Protein AF-K6XG70-F1 (afdb_monomer_lite)

Structure (mmCIF, N/CA/C/O backbone):
data_AF-K6XG70-F1
#
_entry.id   AF-K6XG70-F1
#
loop_
_atom_site.group_PDB
_atom_site.id
_atom_site.type_symbol
_atom_site.label_atom_id
_atom_site.label_alt_id
_atom_site.label_comp_id
_atom_site.label_asym_id
_atom_site.label_entity_id
_atom_site.label_seq_id
_atom_site.pdbx_PDB_ins_code
_atom_site.Cartn_x
_atom_site.Cartn_y
_atom_site.Cartn_z
_atom_site.occupancy
_atom_site.B_iso_or_equiv
_atom_site.auth_seq_id
_atom_site.auth_comp_id
_atom_site.auth_asym_id
_atom_site.auth_atom_id
_atom_site.pdbx_PDB_model_num
ATOM 1 N N . MET A 1 1 ? 24.898 -12.826 -50.443 1.00 45.16 1 MET A N 1
ATOM 2 C CA . MET A 1 1 ? 24.398 -11.564 -49.859 1.00 45.16 1 MET A CA 1
ATOM 3 C C . MET A 1 1 ? 25.586 -10.898 -49.206 1.00 45.16 1 MET A C 1
ATOM 5 O O . MET A 1 1 ? 26.094 -11.419 -48.226 1.00 45.16 1 MET A O 1
ATOM 9 N N . ASP A 1 2 ? 26.108 -9.866 -49.855 1.00 43.72 2 ASP A N 1
ATOM 10 C CA . ASP A 1 2 ? 27.386 -9.249 -49.514 1.00 43.72 2 ASP A CA 1
ATOM 11 C C . ASP A 1 2 ? 27.199 -8.279 -48.336 1.00 43.72 2 ASP A C 1
ATOM 13 O O . ASP A 1 2 ? 26.547 -7.242 -48.459 1.00 43.72 2 ASP A O 1
ATOM 17 N N . THR A 1 3 ? 27.694 -8.657 -47.159 1.00 51.88 3 THR A N 1
ATOM 18 C CA . THR A 1 3 ? 27.592 -7.890 -45.906 1.00 51.88 3 THR A CA 1
ATOM 19 C C . THR A 1 3 ? 28.678 -6.815 -45.768 1.00 51.88 3 THR A C 1
ATOM 21 O O . THR A 1 3 ? 28.848 -6.251 -44.690 1.00 51.88 3 THR A O 1
ATOM 24 N N . THR A 1 4 ? 29.409 -6.486 -46.837 1.00 60.38 4 THR A N 1
ATOM 25 C CA . THR A 1 4 ? 30.588 -5.597 -46.797 1.00 60.38 4 THR A CA 1
ATOM 26 C C . THR A 1 4 ? 30.321 -4.130 -47.162 1.00 60.38 4 THR A C 1
ATOM 28 O O . THR A 1 4 ? 31.257 -3.371 -47.401 1.00 60.38 4 THR A O 1
ATOM 31 N N . ALA A 1 5 ? 29.068 -3.665 -47.170 1.00 65.75 5 ALA A N 1
ATOM 32 C CA . ALA A 1 5 ? 28.779 -2.265 -47.482 1.00 65.75 5 ALA A CA 1
ATOM 33 C C . ALA A 1 5 ? 28.971 -1.361 -46.239 1.00 65.75 5 ALA A C 1
ATOM 35 O O . ALA A 1 5 ? 28.158 -1.447 -45.317 1.00 65.75 5 ALA A O 1
ATOM 36 N N . PRO A 1 6 ? 29.957 -0.441 -46.191 1.00 74.94 6 PRO A N 1
ATOM 37 C CA . PRO A 1 6 ? 30.157 0.485 -45.062 1.00 74.94 6 PRO A CA 1
ATOM 38 C C . PRO A 1 6 ? 28.898 1.294 -44.705 1.00 74.94 6 PRO A C 1
ATOM 40 O O . PRO A 1 6 ? 28.641 1.551 -43.534 1.00 74.94 6 PRO A O 1
ATOM 43 N N . LYS A 1 7 ? 28.037 1.567 -45.696 1.00 80.44 7 LYS A N 1
ATOM 44 C CA . LYS A 1 7 ? 26.711 2.184 -45.511 1.00 80.44 7 LYS A CA 1
ATOM 45 C C . LYS A 1 7 ? 25.752 1.347 -44.653 1.00 80.44 7 LYS A C 1
ATOM 47 O O . LYS A 1 7 ? 24.916 1.901 -43.947 1.00 80.44 7 LYS A O 1
ATOM 52 N N . LEU A 1 8 ? 25.830 0.014 -44.728 1.00 84.00 8 LEU A N 1
ATOM 53 C CA . LEU A 1 8 ? 25.019 -0.881 -43.896 1.00 84.00 8 LEU A CA 1
ATOM 54 C C . LEU A 1 8 ? 25.502 -0.845 -42.445 1.00 84.00 8 LEU A C 1
ATOM 56 O O . LEU A 1 8 ? 24.680 -0.781 -41.537 1.00 84.00 8 LEU A O 1
ATOM 60 N N . ARG A 1 9 ? 26.822 -0.842 -42.235 1.00 85.44 9 ARG A N 1
ATOM 61 C CA . ARG A 1 9 ? 27.424 -0.734 -40.903 1.00 85.44 9 ARG A CA 1
ATOM 62 C C . ARG A 1 9 ? 27.074 0.593 -40.230 1.00 85.44 9 ARG A C 1
ATOM 64 O O . ARG A 1 9 ? 26.558 0.571 -39.121 1.00 85.44 9 ARG A O 1
ATOM 71 N N . GLU A 1 10 ? 27.250 1.710 -40.930 1.00 89.12 10 GLU A N 1
ATOM 72 C CA . GLU A 1 10 ? 26.884 3.049 -40.444 1.00 89.12 10 GLU A CA 1
ATOM 73 C C . GLU A 1 10 ? 25.391 3.132 -40.074 1.00 89.12 10 GLU A C 1
ATOM 75 O O . GLU A 1 10 ? 25.013 3.660 -39.028 1.00 89.12 10 GLU A O 1
ATOM 80 N N . LYS A 1 11 ? 24.521 2.527 -40.894 1.00 90.88 11 LYS A N 1
ATOM 81 C CA . LYS A 1 11 ? 23.082 2.458 -40.614 1.00 90.88 11 LYS A CA 1
ATOM 82 C C . LYS A 1 11 ? 22.761 1.617 -39.375 1.00 90.88 11 LYS A C 1
ATOM 84 O O . LYS A 1 11 ? 21.891 2.004 -38.599 1.00 90.88 11 LYS A O 1
ATOM 89 N N . LEU A 1 12 ? 23.440 0.484 -39.186 1.00 91.25 12 LEU A N 1
ATOM 90 C CA . LEU A 1 12 ? 23.276 -0.363 -38.000 1.00 91.25 12 LEU A CA 1
ATOM 91 C C . LEU A 1 12 ? 23.778 0.332 -36.730 1.00 91.25 12 LEU A C 1
ATOM 93 O O . LEU A 1 12 ? 23.102 0.255 -35.707 1.00 91.25 12 LEU A O 1
ATOM 97 N N . GLU A 1 13 ? 24.904 1.041 -36.803 1.00 92.38 13 GLU A N 1
ATOM 98 C CA . GLU A 1 13 ? 25.457 1.825 -35.691 1.00 92.38 13 GLU A CA 1
ATOM 99 C C . GLU A 1 13 ? 24.495 2.957 -35.287 1.00 92.38 13 GLU A C 1
ATOM 101 O O . GLU A 1 13 ? 24.161 3.087 -34.109 1.00 92.38 13 GLU A O 1
ATOM 106 N N . ASN A 1 14 ? 23.935 3.687 -36.258 1.00 93.56 14 ASN A N 1
ATOM 107 C CA . ASN A 1 14 ? 22.912 4.707 -36.003 1.00 93.56 14 ASN A CA 1
ATOM 108 C C . ASN A 1 14 ? 21.639 4.109 -35.365 1.00 93.56 14 ASN A C 1
ATOM 110 O O . ASN A 1 14 ? 21.116 4.622 -34.374 1.00 93.56 14 ASN A O 1
ATOM 114 N N . TRP A 1 15 ? 21.153 2.973 -35.878 1.00 92.12 15 TRP A N 1
ATOM 115 C CA . TRP A 1 15 ? 19.996 2.284 -35.294 1.00 92.12 15 TRP A CA 1
ATOM 116 C C . TRP A 1 15 ? 20.256 1.798 -33.871 1.00 92.12 15 TRP A C 1
ATOM 118 O O . TRP A 1 15 ? 19.377 1.907 -33.015 1.00 92.12 15 TRP A O 1
ATOM 128 N N . GLN A 1 16 ? 21.448 1.264 -33.610 1.00 89.56 16 GLN A N 1
ATOM 129 C CA . GLN A 1 16 ? 21.847 0.837 -32.278 1.00 89.56 16 GLN A CA 1
ATOM 130 C C . GLN A 1 16 ? 21.894 2.025 -31.316 1.00 89.56 16 GLN A C 1
ATOM 132 O O . GLN A 1 16 ? 21.352 1.923 -30.213 1.00 89.56 16 GLN A O 1
ATOM 137 N N . GLN A 1 17 ? 22.484 3.147 -31.735 1.00 90.94 17 GLN A N 1
ATOM 138 C CA . GLN A 1 17 ? 22.530 4.370 -30.939 1.00 90.94 17 GLN A CA 1
ATOM 139 C C . GLN A 1 17 ? 21.115 4.868 -30.620 1.00 90.94 17 GLN A C 1
ATOM 141 O O . GLN A 1 17 ? 20.763 4.988 -29.448 1.00 90.94 17 GLN A O 1
ATOM 146 N N . THR A 1 18 ? 20.270 5.031 -31.643 1.00 90.69 18 THR A N 1
ATOM 147 C CA . THR A 1 18 ? 18.880 5.494 -31.480 1.00 90.69 18 THR A CA 1
ATOM 148 C C . THR A 1 18 ? 18.092 4.601 -30.515 1.00 90.69 18 THR A C 1
ATOM 150 O O . THR A 1 18 ? 17.408 5.092 -29.620 1.00 90.69 18 THR A O 1
ATOM 153 N N . LYS A 1 19 ? 18.196 3.271 -30.649 1.00 88.69 19 LYS A N 1
ATOM 154 C CA . LYS A 1 19 ? 17.502 2.336 -29.746 1.00 88.69 19 LYS A CA 1
ATOM 155 C C . LYS A 1 19 ? 18.035 2.391 -28.315 1.00 88.69 19 LYS A C 1
ATOM 157 O O . LYS A 1 19 ? 17.260 2.229 -27.377 1.00 88.69 19 LYS A O 1
ATOM 162 N N . THR A 1 20 ? 19.336 2.617 -28.148 1.00 87.75 20 THR A N 1
ATOM 163 C CA . THR A 1 20 ? 19.962 2.755 -26.825 1.00 87.75 20 THR A CA 1
ATOM 164 C C . THR A 1 20 ? 19.462 4.018 -26.124 1.00 87.75 20 THR A C 1
ATOM 166 O O . THR A 1 20 ? 19.089 3.957 -24.955 1.00 87.75 20 THR A O 1
ATOM 169 N N . GLU A 1 21 ? 19.365 5.134 -26.848 1.00 90.31 21 GLU A N 1
ATOM 170 C CA . GLU A 1 21 ? 18.835 6.406 -26.335 1.00 90.31 21 GLU A CA 1
ATOM 171 C C . GLU A 1 21 ? 17.341 6.322 -25.970 1.00 90.31 21 GLU A C 1
ATOM 173 O O . GLU A 1 21 ? 16.884 7.001 -25.052 1.00 90.31 21 GLU A O 1
ATOM 178 N N . GLN A 1 22 ? 16.575 5.457 -26.643 1.00 91.00 22 GLN A N 1
ATOM 179 C CA . GLN A 1 22 ? 15.147 5.253 -26.373 1.00 91.00 22 GLN A CA 1
ATOM 180 C C . GLN A 1 22 ? 14.852 4.302 -25.208 1.00 91.00 22 GLN A C 1
ATOM 182 O O . GLN A 1 22 ? 13.744 4.328 -24.668 1.00 91.00 22 GLN A O 1
ATOM 187 N N . LEU A 1 23 ? 15.812 3.467 -24.801 1.00 89.94 23 LEU A N 1
ATOM 188 C CA . LEU A 1 23 ? 15.597 2.418 -23.802 1.00 89.94 23 LEU A CA 1
ATOM 189 C C . LEU A 1 23 ? 14.995 2.927 -22.473 1.00 89.94 23 LEU A C 1
ATOM 191 O O . LEU A 1 23 ? 14.079 2.274 -21.967 1.00 89.94 23 LEU A O 1
ATOM 195 N N . PRO A 1 24 ? 15.400 4.091 -21.922 1.00 92.19 24 PRO A N 1
ATOM 196 C CA . PRO A 1 24 ? 14.785 4.622 -20.704 1.00 92.19 24 PRO A CA 1
ATOM 197 C C . PRO A 1 24 ? 13.299 4.979 -20.863 1.00 92.19 24 PRO A C 1
ATOM 199 O O . PRO A 1 24 ? 12.530 4.827 -19.914 1.00 92.19 24 PRO A O 1
ATOM 202 N N . MET A 1 25 ? 12.878 5.419 -22.055 1.00 93.62 25 MET A N 1
ATOM 203 C CA . MET A 1 25 ? 11.471 5.714 -22.356 1.00 93.62 25 MET A CA 1
ATOM 204 C C . MET A 1 25 ? 10.657 4.428 -22.515 1.00 93.62 25 MET A C 1
ATOM 206 O O . MET A 1 25 ? 9.576 4.321 -21.949 1.00 93.62 25 MET A O 1
ATOM 210 N N . VAL A 1 26 ? 11.210 3.413 -23.186 1.00 93.56 26 VAL A N 1
ATOM 211 C CA . VAL A 1 26 ? 10.571 2.088 -23.302 1.00 93.56 26 VAL A CA 1
ATOM 212 C C . VAL A 1 26 ? 10.386 1.442 -21.927 1.00 93.56 26 VAL A C 1
ATOM 214 O O . VAL A 1 26 ? 9.339 0.864 -21.643 1.00 93.56 26 VAL A O 1
ATOM 217 N N . TRP A 1 27 ? 11.382 1.566 -21.048 1.00 95.38 27 TRP A N 1
ATOM 218 C CA . TRP A 1 27 ? 11.261 1.135 -19.657 1.00 95.38 27 TRP A CA 1
ATOM 219 C C . TRP A 1 27 ? 10.155 1.903 -18.919 1.00 95.38 27 TRP A C 1
ATOM 221 O O . TRP A 1 27 ? 9.341 1.288 -18.234 1.00 95.38 27 TRP A O 1
ATOM 231 N N . ALA A 1 28 ? 10.078 3.226 -19.082 1.00 96.38 28 ALA A N 1
ATOM 232 C CA . ALA A 1 28 ? 9.024 4.019 -18.454 1.00 96.38 28 ALA A CA 1
ATOM 233 C C . ALA A 1 28 ? 7.626 3.589 -18.932 1.00 96.38 28 ALA A C 1
ATOM 235 O O . ALA A 1 28 ? 6.724 3.433 -18.107 1.00 96.38 28 ALA A O 1
ATOM 236 N N . ASP A 1 29 ? 7.465 3.318 -20.229 1.00 96.19 29 ASP A N 1
ATOM 237 C CA . ASP A 1 29 ? 6.219 2.805 -20.805 1.00 96.19 29 ASP A CA 1
ATOM 238 C C . ASP A 1 29 ? 5.865 1.414 -20.272 1.00 96.19 29 ASP A C 1
ATOM 240 O O . ASP A 1 29 ? 4.710 1.174 -19.917 1.00 96.19 29 ASP A O 1
ATOM 244 N N . LEU A 1 30 ? 6.841 0.515 -20.118 1.00 95.75 30 LEU A N 1
ATOM 245 C CA . LEU A 1 30 ? 6.628 -0.777 -19.459 1.00 95.75 30 LEU A CA 1
ATOM 246 C C . LEU A 1 30 ? 6.059 -0.594 -18.042 1.00 95.75 30 LEU A C 1
ATOM 248 O O . LEU A 1 30 ? 5.076 -1.245 -17.684 1.00 95.75 30 LEU A O 1
ATOM 252 N N . ILE A 1 31 ? 6.648 0.301 -17.245 1.00 96.81 31 ILE A N 1
ATOM 253 C CA . ILE A 1 31 ? 6.228 0.538 -15.857 1.00 96.81 31 ILE A CA 1
ATOM 254 C C . ILE A 1 31 ? 4.829 1.158 -15.773 1.00 96.81 31 ILE A C 1
ATOM 256 O O . ILE A 1 31 ? 4.027 0.729 -14.945 1.00 96.81 31 ILE A O 1
ATOM 260 N N . GLN A 1 32 ? 4.533 2.173 -16.589 1.00 95.44 32 GLN A N 1
ATOM 261 C CA . GLN A 1 32 ? 3.323 2.987 -16.417 1.00 95.44 32 GLN A CA 1
ATOM 262 C C . GLN A 1 32 ? 2.159 2.571 -17.338 1.00 95.44 32 GLN A C 1
ATOM 264 O O . GLN A 1 32 ? 1.002 2.883 -17.044 1.00 95.44 32 GLN A O 1
ATOM 269 N N . LEU A 1 33 ? 2.432 1.881 -18.455 1.00 95.38 33 LEU A N 1
ATOM 270 C CA . LEU A 1 33 ? 1.429 1.574 -19.484 1.00 95.38 33 LEU A CA 1
ATOM 271 C C . LEU A 1 33 ? 1.079 0.089 -19.622 1.00 95.38 33 LEU A C 1
ATOM 273 O O . LEU A 1 33 ? -0.008 -0.186 -20.147 1.00 95.38 33 LEU A O 1
ATOM 277 N N . SER A 1 34 ? 1.923 -0.840 -19.156 1.00 96.56 34 SER A N 1
ATOM 278 C CA . SER A 1 34 ? 1.640 -2.280 -19.271 1.00 96.56 34 SER A CA 1
ATOM 279 C C . SER A 1 34 ? 0.359 -2.677 -18.533 1.00 96.56 34 SER A C 1
ATOM 281 O O . SER A 1 34 ? 0.009 -2.119 -17.488 1.00 96.56 34 SER A O 1
ATOM 283 N N . SER A 1 35 ? -0.367 -3.644 -19.093 1.00 96.50 35 SER A N 1
ATOM 284 C CA . SER A 1 35 ? -1.594 -4.193 -18.502 1.00 96.50 35 SER A CA 1
ATOM 285 C C . SER A 1 35 ? -1.350 -4.763 -17.108 1.00 96.50 35 SER A C 1
ATOM 287 O O . SER A 1 35 ? -2.151 -4.561 -16.198 1.00 96.50 35 SER A O 1
ATOM 289 N N . GLU A 1 36 ? -0.215 -5.426 -16.935 1.00 97.56 36 GLU A N 1
ATOM 290 C CA . GLU A 1 36 ? 0.198 -6.133 -15.736 1.00 97.56 36 GLU A CA 1
ATOM 291 C C . GLU A 1 36 ? 0.467 -5.164 -14.591 1.00 97.56 36 GLU A C 1
ATOM 293 O O . GLU A 1 36 ? 0.001 -5.399 -13.478 1.00 97.56 36 GLU A O 1
ATOM 298 N N . LEU A 1 37 ? 1.156 -4.049 -14.859 1.00 97.06 37 LEU A N 1
ATOM 299 C CA . LEU A 1 37 ? 1.419 -3.022 -13.847 1.00 97.06 37 LEU A CA 1
ATOM 300 C C . LEU A 1 37 ? 0.171 -2.196 -13.570 1.00 97.06 37 LEU A C 1
ATOM 302 O O . LEU A 1 37 ? -0.106 -1.904 -12.409 1.00 97.06 37 LEU A O 1
ATOM 306 N N . LYS A 1 38 ? -0.634 -1.878 -14.592 1.00 95.50 38 LYS A N 1
ATOM 307 C CA . LYS A 1 38 ? -1.939 -1.241 -14.369 1.00 95.50 38 LYS A CA 1
ATOM 308 C C . LYS A 1 38 ? -2.789 -2.086 -13.430 1.00 95.50 38 LYS A C 1
ATOM 310 O O . LYS A 1 38 ? -3.274 -1.565 -12.431 1.00 95.50 38 LYS A O 1
ATOM 315 N N . GLN A 1 39 ? -2.914 -3.385 -13.681 1.00 94.94 39 GLN A N 1
ATOM 316 C CA . GLN A 1 39 ? -3.634 -4.284 -12.784 1.00 94.94 39 GLN A CA 1
ATOM 317 C C . GLN A 1 39 ? -2.947 -4.386 -11.413 1.00 94.94 39 GLN A C 1
ATOM 319 O O . GLN A 1 39 ? -3.603 -4.235 -10.387 1.00 94.94 39 GLN A O 1
ATOM 324 N N . GLY A 1 40 ? -1.629 -4.568 -11.388 1.00 96.12 40 GLY A N 1
ATOM 325 C CA . GLY A 1 40 ? -0.821 -4.691 -10.175 1.00 96.12 40 GLY A CA 1
ATOM 326 C C . GLY A 1 40 ? -0.938 -3.512 -9.207 1.00 96.12 40 GLY A C 1
ATOM 327 O O . GLY A 1 40 ? -0.886 -3.696 -7.989 1.00 96.12 40 GLY A O 1
ATOM 328 N N . LEU A 1 41 ? -1.103 -2.307 -9.754 1.00 96.56 41 LEU A N 1
ATOM 329 C CA . LEU A 1 41 ? -1.114 -1.050 -9.008 1.00 96.56 41 LEU A CA 1
ATOM 330 C C . LEU A 1 41 ? -2.525 -0.482 -8.802 1.00 96.56 41 LEU A C 1
ATOM 332 O O . LEU A 1 41 ? -2.736 0.227 -7.829 1.00 96.56 41 LEU A O 1
ATOM 336 N N . SER A 1 42 ? -3.500 -0.809 -9.657 1.00 94.12 42 SER A N 1
ATOM 337 C CA . SER A 1 42 ? -4.841 -0.194 -9.610 1.00 94.12 42 SER A CA 1
ATOM 338 C C . SER A 1 42 ? -6.017 -1.167 -9.472 1.00 94.12 42 SER A C 1
ATOM 340 O O . SER A 1 42 ? -7.168 -0.729 -9.461 1.00 94.12 42 SER A O 1
ATOM 342 N N . ALA A 1 43 ? -5.769 -2.475 -9.340 1.00 88.94 43 ALA A N 1
ATOM 343 C CA . ALA A 1 43 ? -6.826 -3.454 -9.091 1.00 88.94 43 ALA A CA 1
ATOM 344 C C . ALA A 1 43 ? -7.686 -3.109 -7.859 1.00 88.94 43 ALA A C 1
ATOM 346 O O . ALA A 1 43 ? -7.180 -2.776 -6.791 1.00 88.94 43 ALA A O 1
ATOM 347 N N . ASN A 1 44 ? -9.004 -3.274 -7.987 1.00 83.56 44 ASN A N 1
ATOM 348 C CA . ASN A 1 44 ? -9.979 -2.891 -6.962 1.00 83.56 44 ASN A CA 1
ATOM 349 C C . ASN A 1 44 ? -10.832 -4.064 -6.440 1.00 83.56 44 ASN A C 1
ATOM 351 O O . ASN A 1 44 ? -11.908 -3.845 -5.889 1.00 83.56 44 ASN A O 1
ATOM 355 N N . PHE A 1 45 ? -10.385 -5.308 -6.625 1.00 84.12 45 PHE A N 1
ATOM 356 C CA . PHE A 1 45 ? -11.214 -6.493 -6.374 1.00 84.12 45 PHE A CA 1
ATOM 357 C C . PHE A 1 45 ? -10.991 -7.172 -5.012 1.00 84.12 45 PHE A C 1
ATOM 359 O O . PHE A 1 45 ? -11.744 -8.080 -4.667 1.00 84.12 45 PHE A O 1
ATOM 366 N N . ALA A 1 46 ? -9.966 -6.788 -4.242 1.00 92.56 46 ALA A N 1
ATOM 367 C CA . ALA A 1 46 ? -9.658 -7.432 -2.964 1.00 92.56 46 ALA A CA 1
ATOM 368 C C . ALA A 1 46 ? -8.933 -6.504 -1.982 1.00 92.56 46 ALA A C 1
ATOM 370 O O . ALA A 1 46 ? -8.189 -5.610 -2.381 1.00 92.56 46 ALA A O 1
ATOM 371 N N . LEU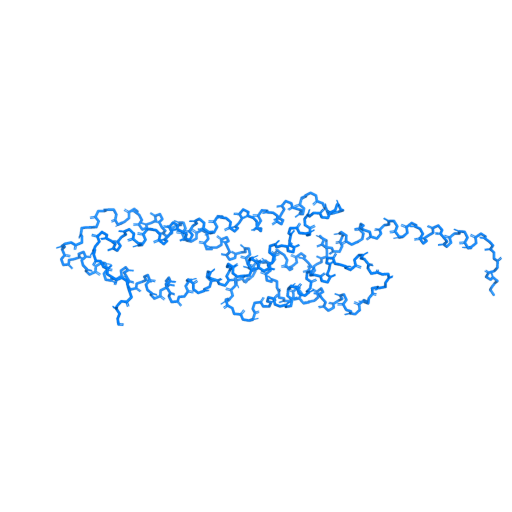 A 1 47 ? -9.126 -6.777 -0.691 1.00 96.00 47 LEU A N 1
ATOM 372 C CA . LEU A 1 47 ? -8.362 -6.189 0.408 1.00 96.00 47 LEU A CA 1
ATOM 373 C C . LEU A 1 47 ? -7.190 -7.101 0.795 1.00 96.00 47 LEU A C 1
ATOM 375 O O . LEU A 1 47 ? -7.094 -8.236 0.326 1.00 96.00 47 LEU A O 1
ATOM 379 N N . VAL A 1 48 ? -6.307 -6.595 1.651 1.00 96.69 48 VAL A N 1
ATOM 380 C CA . VAL A 1 48 ? -5.222 -7.378 2.248 1.00 96.69 48 VAL A CA 1
ATOM 381 C C . VAL A 1 48 ? -5.806 -8.429 3.197 1.00 96.69 48 VAL A C 1
ATOM 383 O O . VAL A 1 48 ? -6.650 -8.100 4.033 1.00 96.69 48 VAL A O 1
ATOM 386 N N . GLU A 1 49 ? -5.347 -9.676 3.102 1.00 94.56 49 GLU A N 1
ATOM 387 C CA . GLU A 1 49 ? -5.760 -10.748 4.022 1.00 94.56 49 GLU A CA 1
ATOM 388 C C . GLU A 1 49 ? -4.958 -10.744 5.336 1.00 94.56 49 GLU A C 1
ATOM 390 O O . GLU A 1 49 ? -5.389 -11.324 6.335 1.00 94.56 49 GLU A O 1
ATOM 395 N N . GLY A 1 50 ? -3.787 -10.107 5.343 1.00 94.56 50 GLY A N 1
ATOM 396 C CA . GLY A 1 50 ? -2.869 -10.052 6.477 1.00 94.56 50 GLY A CA 1
ATOM 397 C C . GLY A 1 50 ? -2.052 -11.334 6.645 1.00 94.56 50 GLY A C 1
ATOM 398 O O . GLY A 1 50 ? -1.732 -11.720 7.771 1.00 94.56 50 GLY A O 1
ATOM 399 N N . ASN A 1 51 ? -1.747 -12.037 5.553 1.00 94.19 51 ASN A N 1
ATOM 400 C CA . ASN A 1 51 ? -0.978 -13.280 5.605 1.00 94.19 51 ASN A CA 1
ATOM 401 C C . ASN A 1 51 ? -0.143 -13.504 4.330 1.00 94.19 51 ASN A C 1
ATOM 403 O O . ASN A 1 51 ? -0.116 -12.689 3.416 1.00 94.19 51 ASN A O 1
ATOM 407 N N . GLN A 1 52 ? 0.577 -14.625 4.256 1.00 91.62 52 GLN A N 1
ATOM 408 C CA . GLN A 1 52 ? 1.504 -14.907 3.151 1.00 91.62 52 GLN A CA 1
ATOM 409 C C . GLN A 1 52 ? 0.847 -14.933 1.759 1.00 91.62 52 GLN A C 1
ATOM 411 O O . GLN A 1 52 ? 1.537 -14.691 0.768 1.00 91.62 52 GLN A O 1
ATOM 416 N N . LYS A 1 53 ? -0.467 -15.178 1.668 1.00 93.19 53 LYS A N 1
ATOM 417 C CA . LYS A 1 53 ? -1.223 -15.160 0.402 1.00 93.19 53 LYS A CA 1
ATOM 418 C C . LYS A 1 53 ? -1.264 -13.784 -0.256 1.00 93.19 53 LYS A C 1
ATOM 420 O O . LYS A 1 53 ? -1.518 -13.693 -1.452 1.00 93.19 53 LYS A O 1
ATOM 425 N N . ASP A 1 54 ? -0.977 -12.726 0.497 1.00 94.81 54 ASP A N 1
ATOM 426 C CA . ASP A 1 54 ? -0.880 -11.374 -0.043 1.00 94.81 54 ASP A CA 1
ATOM 427 C C . ASP A 1 54 ? 0.341 -11.183 -0.960 1.00 94.81 54 ASP A C 1
ATOM 429 O O . ASP A 1 54 ? 0.352 -10.257 -1.764 1.00 94.81 54 ASP A O 1
ATOM 433 N N . GLY A 1 55 ? 1.346 -12.069 -0.908 1.00 95.31 55 GLY A N 1
ATOM 434 C CA . GLY A 1 55 ? 2.416 -12.115 -1.913 1.00 95.31 55 GLY A CA 1
ATOM 435 C C . GLY A 1 55 ? 3.497 -11.037 -1.765 1.00 95.31 55 GLY A C 1
ATOM 436 O O . GLY A 1 55 ? 4.028 -10.543 -2.764 1.00 95.31 55 GLY A O 1
ATOM 437 N N . LEU A 1 56 ? 3.837 -10.648 -0.529 1.00 97.44 56 LEU A N 1
ATOM 438 C CA . LEU A 1 56 ? 4.828 -9.596 -0.258 1.00 97.44 56 LEU A CA 1
ATOM 439 C C . LEU A 1 56 ? 6.200 -9.887 -0.874 1.00 97.44 56 LEU A C 1
ATOM 441 O O . LEU A 1 56 ? 6.795 -9.001 -1.483 1.00 97.44 56 LEU A O 1
ATOM 445 N N . ILE A 1 57 ? 6.706 -11.112 -0.717 1.00 96.25 57 ILE A N 1
ATOM 446 C CA . ILE A 1 57 ? 8.039 -11.495 -1.207 1.00 96.25 57 ILE A CA 1
ATOM 447 C C . ILE A 1 57 ? 8.088 -11.350 -2.730 1.00 96.25 57 ILE A C 1
ATOM 449 O O . ILE A 1 57 ? 8.934 -10.632 -3.256 1.00 96.25 57 ILE A O 1
ATOM 453 N N . GLN A 1 58 ? 7.110 -11.933 -3.420 1.00 95.88 58 GLN A N 1
ATOM 454 C CA . GLN A 1 58 ? 7.005 -11.920 -4.877 1.00 95.88 58 GLN A CA 1
ATOM 455 C C . GLN A 1 58 ? 6.831 -10.499 -5.422 1.00 95.88 58 GLN A C 1
ATOM 457 O O . GLN A 1 58 ? 7.401 -10.153 -6.460 1.00 95.88 58 GLN A O 1
ATOM 462 N N . THR A 1 59 ? 6.067 -9.664 -4.711 1.00 97.38 59 THR A N 1
ATOM 463 C CA . THR A 1 59 ? 5.889 -8.246 -5.047 1.00 97.38 59 THR A CA 1
ATOM 464 C C . THR A 1 59 ? 7.213 -7.499 -4.934 1.00 97.38 59 THR A C 1
ATOM 466 O O . THR A 1 59 ? 7.603 -6.805 -5.870 1.00 97.38 59 THR A O 1
ATOM 469 N N . LYS A 1 60 ? 7.947 -7.670 -3.828 1.00 97.75 60 LYS A N 1
ATOM 470 C CA . LYS A 1 60 ? 9.253 -7.026 -3.631 1.00 97.75 60 LYS A CA 1
ATOM 471 C C . LYS A 1 60 ? 10.266 -7.456 -4.682 1.00 97.75 60 LYS A C 1
ATOM 473 O O . LYS A 1 60 ? 10.952 -6.602 -5.235 1.00 97.75 60 LYS A O 1
ATOM 478 N N . GLU A 1 61 ? 10.377 -8.753 -4.947 1.00 97.19 61 GLU A N 1
ATOM 479 C CA . GLU A 1 61 ? 11.281 -9.283 -5.973 1.00 97.19 61 GLU A CA 1
ATOM 480 C C . GLU A 1 61 ? 10.952 -8.691 -7.344 1.00 97.19 61 GLU A C 1
ATOM 482 O O . GLU A 1 61 ? 11.839 -8.200 -8.035 1.00 97.19 61 GLU A O 1
ATOM 487 N N . THR A 1 62 ? 9.666 -8.650 -7.695 1.00 97.75 62 THR A N 1
ATOM 488 C CA . THR A 1 62 ? 9.194 -8.092 -8.966 1.00 97.75 62 THR A CA 1
ATOM 489 C C . THR A 1 62 ? 9.476 -6.605 -9.096 1.00 97.75 62 THR A C 1
ATOM 491 O O . THR A 1 62 ? 10.040 -6.184 -10.102 1.00 97.75 62 THR A O 1
ATOM 494 N N . LEU A 1 63 ? 9.133 -5.799 -8.091 1.00 97.44 63 LEU A N 1
ATOM 495 C CA . LEU A 1 63 ? 9.359 -4.357 -8.162 1.00 97.44 63 LEU A CA 1
ATOM 496 C C . LEU A 1 63 ? 10.856 -4.021 -8.202 1.00 97.44 63 LEU A C 1
ATOM 498 O O . LEU A 1 63 ? 11.256 -3.156 -8.977 1.00 97.44 63 LEU A O 1
ATOM 502 N N . ASN A 1 64 ? 11.695 -4.732 -7.440 1.00 97.19 64 ASN A N 1
ATOM 503 C CA . ASN A 1 64 ? 13.147 -4.543 -7.502 1.00 97.19 64 ASN A CA 1
ATOM 504 C C . ASN A 1 64 ? 13.730 -4.988 -8.848 1.00 97.19 64 ASN A C 1
ATOM 506 O O . ASN A 1 64 ? 14.595 -4.298 -9.387 1.00 97.19 64 ASN A O 1
ATOM 510 N N . TYR A 1 65 ? 13.261 -6.102 -9.415 1.00 97.00 65 TYR A N 1
ATOM 511 C CA . TYR A 1 65 ? 13.670 -6.528 -10.753 1.00 97.00 65 TYR A CA 1
ATOM 512 C C . TYR A 1 65 ? 13.333 -5.454 -11.793 1.00 97.00 65 TYR A C 1
ATOM 514 O O . TYR A 1 65 ? 14.211 -4.999 -12.526 1.00 97.00 65 TYR A O 1
ATOM 522 N N . LEU A 1 66 ? 12.081 -4.988 -11.806 1.00 96.06 66 LEU A N 1
ATOM 523 C CA . LEU A 1 66 ? 11.603 -3.976 -12.747 1.00 96.06 66 LEU A CA 1
ATOM 524 C C . LEU A 1 66 ? 12.328 -2.635 -12.588 1.00 96.06 66 LEU A C 1
ATOM 526 O O . LEU A 1 66 ? 12.581 -1.968 -13.588 1.00 96.06 66 LEU A O 1
ATOM 530 N N . LEU A 1 67 ? 12.702 -2.248 -11.367 1.00 94.81 67 LEU A N 1
ATOM 531 C CA . LEU A 1 67 ? 13.453 -1.017 -11.117 1.00 94.81 67 LEU A CA 1
ATOM 532 C C . LEU A 1 67 ? 14.876 -1.065 -11.698 1.00 94.81 67 LEU A C 1
ATOM 534 O O . LEU A 1 67 ? 15.374 -0.045 -12.164 1.00 94.81 67 LEU A O 1
ATOM 538 N N . ASN A 1 68 ? 15.516 -2.238 -11.693 1.00 92.50 68 ASN A N 1
ATOM 539 C CA . ASN A 1 68 ? 16.917 -2.399 -12.101 1.00 92.50 68 ASN A CA 1
ATOM 540 C C . ASN A 1 68 ? 17.091 -2.936 -13.532 1.00 92.50 68 ASN A C 1
ATOM 542 O O . ASN A 1 68 ? 18.204 -2.944 -14.056 1.00 92.50 68 ASN A O 1
ATOM 546 N N . ILE A 1 69 ? 16.015 -3.372 -14.198 1.00 92.25 69 ILE A N 1
ATOM 547 C CA . ILE A 1 69 ? 16.097 -4.001 -15.526 1.00 92.25 69 ILE A CA 1
ATOM 548 C C . ILE A 1 69 ? 16.676 -3.071 -16.604 1.00 92.25 69 ILE A C 1
ATOM 550 O O . ILE A 1 69 ? 17.289 -3.544 -17.557 1.00 92.25 69 ILE A O 1
ATOM 554 N N . ASN A 1 70 ? 16.530 -1.753 -16.442 1.00 83.44 70 ASN A N 1
ATOM 555 C CA . ASN A 1 70 ? 17.085 -0.752 -17.356 1.00 83.44 70 ASN A CA 1
ATOM 556 C C . ASN A 1 70 ? 18.624 -0.654 -17.297 1.00 83.44 70 ASN A C 1
ATOM 558 O O . ASN A 1 70 ? 19.225 -0.096 -18.211 1.00 83.44 70 ASN A O 1
ATOM 562 N N . GLN A 1 71 ? 19.263 -1.213 -16.263 1.00 82.94 71 GLN A N 1
ATOM 563 C CA . GLN A 1 71 ? 20.723 -1.280 -16.124 1.00 82.94 71 GLN A CA 1
ATOM 564 C C . GLN A 1 71 ? 21.314 -2.511 -16.832 1.00 82.94 71 GLN A C 1
ATOM 566 O O . GLN A 1 71 ? 22.526 -2.591 -17.052 1.00 82.94 71 GLN A O 1
ATOM 571 N N . ASN A 1 72 ? 20.472 -3.479 -17.208 1.00 81.62 72 ASN A N 1
ATOM 572 C CA . ASN A 1 72 ? 20.912 -4.737 -17.793 1.00 81.62 72 ASN A CA 1
ATOM 573 C C . ASN A 1 72 ? 21.156 -4.594 -19.298 1.00 81.62 72 ASN A C 1
ATOM 575 O O . ASN A 1 72 ? 20.274 -4.207 -20.060 1.00 81.62 72 ASN A O 1
ATOM 579 N N . LYS A 1 73 ? 22.345 -5.006 -19.755 1.00 75.69 73 LYS A N 1
ATOM 580 C CA . LYS A 1 73 ? 22.688 -5.043 -21.192 1.00 75.69 73 LYS A CA 1
ATOM 581 C C . LYS A 1 73 ? 21.879 -6.080 -21.975 1.00 75.69 73 LYS A C 1
ATOM 583 O O . LYS A 1 73 ? 21.676 -5.926 -23.175 1.00 75.69 73 LYS A O 1
ATOM 588 N N . HIS A 1 74 ? 21.437 -7.138 -21.298 1.00 82.19 74 HIS A N 1
ATOM 589 C CA . HIS A 1 74 ? 20.619 -8.199 -21.867 1.00 82.19 74 HIS A CA 1
ATOM 590 C C . HIS A 1 74 ? 19.443 -8.487 -20.943 1.00 82.19 74 HIS A C 1
ATOM 592 O O . HIS A 1 74 ? 19.630 -8.774 -19.763 1.00 82.19 74 HIS A O 1
ATOM 598 N N . ILE A 1 75 ? 18.237 -8.423 -21.501 1.00 87.06 75 ILE A N 1
ATOM 599 C CA . ILE A 1 75 ? 16.997 -8.711 -20.787 1.00 87.06 75 ILE A CA 1
ATOM 600 C C . ILE A 1 75 ? 16.531 -10.108 -21.183 1.00 87.06 75 ILE A C 1
ATOM 602 O O . ILE A 1 75 ? 16.292 -10.383 -22.360 1.00 87.06 75 ILE A O 1
ATOM 606 N N . ASN A 1 76 ? 16.385 -10.993 -20.199 1.00 92.94 76 ASN A N 1
ATOM 607 C CA . ASN A 1 76 ? 15.753 -12.285 -20.412 1.00 92.94 76 ASN A CA 1
ATOM 608 C C . ASN A 1 76 ? 14.230 -12.097 -20.461 1.00 92.94 76 ASN A C 1
ATOM 610 O O . ASN A 1 76 ? 13.593 -11.870 -19.434 1.00 92.94 76 ASN A O 1
ATOM 614 N N . SER A 1 77 ? 13.648 -12.207 -21.657 1.00 93.31 77 SER A N 1
ATOM 615 C CA . SER A 1 77 ? 12.204 -12.029 -21.861 1.00 93.31 77 SER A CA 1
ATOM 616 C C . SER A 1 77 ? 11.369 -12.986 -21.005 1.00 93.31 77 SER A C 1
ATOM 618 O O . SER A 1 77 ? 10.405 -12.549 -20.388 1.00 93.31 77 SER A O 1
ATOM 620 N N . ALA A 1 78 ? 11.766 -14.255 -20.867 1.00 96.44 78 ALA A N 1
ATOM 621 C CA . ALA A 1 78 ? 11.021 -15.210 -20.048 1.00 96.44 78 ALA A CA 1
ATOM 622 C C . ALA A 1 78 ? 11.043 -14.844 -18.554 1.00 96.44 78 ALA A C 1
ATOM 624 O O . ALA A 1 78 ? 10.097 -15.130 -17.826 1.00 96.44 78 ALA A O 1
ATOM 625 N N . GLU A 1 79 ? 12.116 -14.217 -18.073 1.00 96.19 79 GLU A N 1
ATOM 626 C CA . GLU A 1 79 ? 12.190 -13.716 -16.701 1.00 96.19 79 GLU A CA 1
ATOM 627 C C . GLU A 1 79 ? 11.338 -12.464 -16.493 1.00 96.19 79 GLU A C 1
ATOM 629 O O . GLU A 1 79 ? 10.576 -12.419 -15.525 1.00 96.19 79 GLU A O 1
ATOM 634 N N . LEU A 1 80 ? 11.397 -11.504 -17.420 1.00 96.50 80 LEU A N 1
ATOM 635 C CA . LEU A 1 80 ? 10.537 -10.322 -17.392 1.00 96.50 80 LEU A CA 1
ATOM 636 C C . LEU A 1 80 ? 9.055 -10.718 -17.351 1.00 96.50 80 LEU A C 1
ATOM 638 O O . LEU A 1 80 ? 8.332 -10.280 -16.459 1.00 96.50 80 LEU A O 1
ATOM 642 N N . GLU A 1 81 ? 8.623 -11.615 -18.239 1.00 97.19 81 GLU A N 1
ATOM 643 C CA . GLU A 1 81 ? 7.237 -12.098 -18.282 1.00 97.19 81 GLU A CA 1
ATOM 644 C C . GLU A 1 81 ? 6.812 -12.797 -16.981 1.00 97.19 81 GLU A C 1
ATOM 646 O O . GLU A 1 81 ? 5.681 -12.632 -16.519 1.00 97.19 81 GLU A O 1
ATOM 651 N N . ARG A 1 82 ? 7.716 -13.542 -16.325 1.00 97.50 82 ARG A N 1
ATOM 652 C CA . ARG A 1 82 ? 7.426 -14.141 -15.007 1.00 97.50 82 ARG A CA 1
ATOM 653 C C . ARG A 1 82 ? 7.154 -13.072 -13.951 1.00 97.50 82 ARG A C 1
ATOM 655 O O . ARG A 1 82 ? 6.210 -13.224 -13.175 1.00 97.50 82 ARG A O 1
ATOM 662 N N . HIS A 1 83 ? 7.950 -12.007 -13.926 1.00 97.69 83 HIS A N 1
ATOM 663 C CA . HIS A 1 83 ? 7.763 -10.893 -12.999 1.00 97.69 83 HIS A CA 1
ATOM 664 C C . HIS A 1 83 ? 6.468 -10.121 -13.289 1.00 97.69 83 HIS A C 1
ATOM 666 O O . HIS A 1 83 ? 5.667 -9.917 -12.377 1.00 97.69 83 HIS A O 1
ATOM 672 N N . LEU A 1 84 ? 6.193 -9.786 -14.552 1.00 97.81 84 LEU A N 1
ATOM 673 C CA . LEU A 1 84 ? 4.949 -9.116 -14.954 1.00 97.81 84 LEU A CA 1
ATOM 674 C C . LEU A 1 84 ? 3.708 -9.948 -14.586 1.00 97.81 84 LEU A C 1
ATOM 676 O O . LEU A 1 84 ? 2.772 -9.452 -13.957 1.00 97.81 84 LEU A O 1
ATOM 680 N N . LYS A 1 85 ? 3.734 -11.255 -14.858 1.00 97.31 85 LYS A N 1
ATOM 681 C CA . LYS A 1 85 ? 2.648 -12.161 -14.463 1.00 97.31 85 LYS A CA 1
ATOM 682 C C . LYS A 1 85 ? 2.486 -12.259 -12.944 1.00 97.31 85 LYS A C 1
ATOM 684 O O . LYS A 1 85 ? 1.363 -12.377 -12.454 1.00 97.31 85 LYS A O 1
ATOM 689 N N . SER A 1 86 ? 3.588 -12.218 -12.195 1.00 95.81 86 SER A N 1
ATOM 690 C CA . SER A 1 86 ? 3.573 -12.282 -10.731 1.00 95.81 86 SER A CA 1
ATOM 691 C C . SER A 1 86 ? 2.803 -11.112 -10.114 1.00 95.81 86 SER A C 1
ATOM 693 O O . SER A 1 86 ? 1.892 -11.345 -9.314 1.00 95.81 86 SER A O 1
ATOM 695 N N . ILE A 1 87 ? 3.108 -9.875 -10.525 1.00 96.06 87 ILE A N 1
ATOM 696 C CA . ILE A 1 87 ? 2.441 -8.673 -9.998 1.00 96.06 87 ILE A CA 1
ATOM 697 C C . ILE A 1 87 ? 0.989 -8.549 -10.475 1.00 96.06 87 ILE A C 1
ATOM 699 O O . ILE A 1 87 ? 0.131 -8.117 -9.709 1.00 96.06 87 ILE A O 1
ATOM 703 N N . MET A 1 88 ? 0.682 -9.001 -11.695 1.00 95.44 88 MET A N 1
ATOM 704 C CA . MET A 1 88 ? -0.694 -9.048 -12.197 1.00 95.44 88 MET A CA 1
ATOM 705 C C . MET A 1 88 ? -1.574 -10.005 -11.376 1.00 95.44 88 MET A C 1
ATOM 707 O O . MET A 1 88 ? -2.710 -9.672 -11.030 1.00 95.44 88 MET A O 1
ATOM 711 N N . ASN A 1 89 ? -1.051 -11.194 -11.058 1.00 93.06 89 ASN A N 1
ATOM 712 C CA . ASN A 1 89 ? -1.789 -12.228 -10.326 1.00 93.06 89 ASN A CA 1
ATOM 713 C C . ASN A 1 89 ? -1.866 -11.953 -8.820 1.00 93.06 89 ASN A C 1
ATOM 715 O O . ASN A 1 89 ? -2.825 -12.365 -8.170 1.00 93.06 89 ASN A O 1
ATOM 719 N N . ASN A 1 90 ? -0.875 -11.253 -8.267 1.00 91.12 90 ASN A N 1
ATOM 720 C CA . ASN A 1 90 ? -0.817 -10.884 -6.857 1.00 91.12 90 ASN A CA 1
ATOM 721 C C . ASN A 1 90 ? -0.652 -9.360 -6.733 1.00 91.12 90 ASN A C 1
ATOM 723 O O . ASN A 1 90 ? 0.448 -8.889 -6.440 1.00 91.12 90 ASN A O 1
ATOM 727 N N . PRO A 1 91 ? -1.725 -8.574 -6.954 1.00 96.06 91 PRO A N 1
ATOM 728 C CA . PRO A 1 91 ? -1.651 -7.114 -6.991 1.00 96.06 91 PRO A CA 1
ATOM 729 C C . PRO A 1 91 ? -1.607 -6.519 -5.575 1.00 96.06 91 PRO A C 1
ATOM 731 O O . PRO A 1 91 ? -2.498 -5.774 -5.164 1.00 96.06 91 PRO A O 1
ATOM 734 N N . LEU A 1 92 ? -0.589 -6.882 -4.789 1.00 97.50 92 LEU A N 1
ATOM 735 C CA . LEU A 1 92 ? -0.441 -6.429 -3.407 1.00 97.50 92 LEU A CA 1
ATOM 736 C C . LEU A 1 92 ? -0.451 -4.902 -3.267 1.00 97.50 92 LEU A C 1
ATOM 738 O O . LEU A 1 92 ? -1.141 -4.433 -2.366 1.00 97.50 92 LEU A O 1
ATOM 742 N N . PRO A 1 93 ? 0.239 -4.105 -4.111 1.00 97.81 93 PRO A N 1
ATOM 743 C CA . PRO A 1 93 ? 0.179 -2.649 -3.992 1.00 97.81 93 PRO A CA 1
ATOM 744 C C . PRO A 1 93 ? -1.253 -2.117 -4.072 1.00 97.81 93 PRO A C 1
ATOM 746 O O . PRO A 1 93 ? -1.679 -1.360 -3.202 1.00 97.81 93 PRO A O 1
ATOM 749 N N . ALA A 1 94 ? -2.027 -2.595 -5.049 1.00 97.56 94 ALA A N 1
ATOM 750 C CA . ALA A 1 94 ? -3.414 -2.188 -5.215 1.00 97.56 94 ALA A CA 1
ATOM 751 C C . ALA A 1 94 ? -4.288 -2.607 -4.017 1.00 97.56 94 ALA A C 1
ATOM 753 O O . ALA A 1 94 ? -5.013 -1.781 -3.458 1.00 97.56 94 ALA A O 1
ATOM 754 N N . LYS A 1 95 ? -4.159 -3.864 -3.555 1.00 97.88 95 LYS A N 1
ATOM 755 C CA . LYS A 1 95 ? -4.862 -4.362 -2.355 1.00 97.88 95 LYS A CA 1
ATOM 756 C C . LYS A 1 95 ? -4.512 -3.544 -1.113 1.00 97.88 95 LYS A C 1
ATOM 758 O O . LYS A 1 95 ? -5.389 -3.232 -0.306 1.00 97.88 95 LYS A O 1
ATOM 763 N N . LEU A 1 96 ? -3.232 -3.209 -0.950 1.00 98.19 96 LEU A N 1
ATOM 764 C CA . LEU A 1 96 ? -2.712 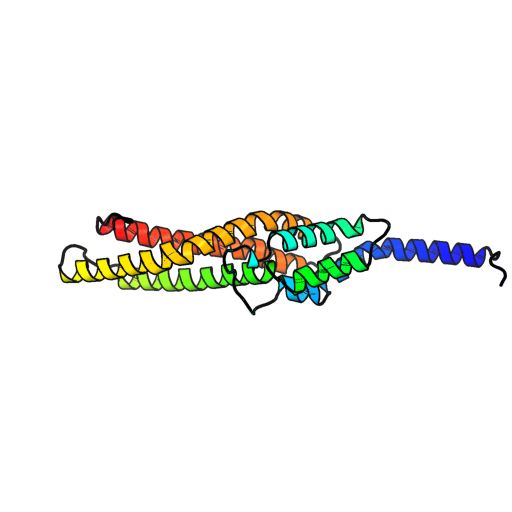-2.444 0.176 1.00 98.19 96 LEU A CA 1
ATOM 765 C C . LEU A 1 96 ? -3.329 -1.047 0.214 1.00 98.19 96 LEU A C 1
ATOM 767 O O . LEU A 1 96 ? -3.902 -0.665 1.234 1.00 98.19 96 LEU A O 1
ATOM 771 N N . TRP A 1 97 ? -3.272 -0.317 -0.899 1.00 98.19 97 TRP A N 1
ATOM 772 C CA . TRP A 1 97 ? -3.829 1.032 -0.996 1.00 98.19 97 TRP A CA 1
ATOM 773 C C . TRP A 1 97 ? -5.347 1.046 -0.832 1.00 98.19 97 TRP A C 1
ATOM 775 O O . TRP A 1 97 ? -5.879 1.881 -0.096 1.00 98.19 97 TRP A O 1
ATOM 785 N N . LEU A 1 98 ? -6.050 0.077 -1.427 1.00 97.88 98 LEU A N 1
ATOM 786 C CA . LEU A 1 98 ? -7.491 -0.068 -1.233 1.00 97.88 98 LEU A CA 1
ATOM 787 C C . LEU A 1 98 ? -7.840 -0.349 0.233 1.00 97.88 98 LEU A C 1
ATOM 789 O O . LEU A 1 98 ? -8.819 0.188 0.752 1.00 97.88 98 LEU A O 1
ATOM 793 N N . SER A 1 99 ? -7.037 -1.155 0.926 1.00 97.94 99 SER A N 1
ATOM 794 C CA . SER A 1 99 ? -7.267 -1.464 2.340 1.00 97.94 99 SER A CA 1
ATOM 795 C C . SER A 1 99 ? -6.990 -0.278 3.248 1.00 97.94 99 SER A C 1
ATOM 797 O O . SER A 1 99 ? -7.780 -0.032 4.153 1.00 97.94 99 SER A O 1
ATOM 799 N N . GLN A 1 100 ? -5.938 0.499 2.983 1.00 98.25 100 GLN A N 1
ATOM 800 C CA . GLN A 1 100 ? -5.676 1.755 3.693 1.00 98.25 100 GLN A CA 1
ATOM 801 C C . GLN A 1 100 ? -6.848 2.729 3.531 1.00 98.25 100 GLN A C 1
ATOM 803 O O . GLN A 1 100 ? -7.346 3.260 4.525 1.00 98.25 100 GLN A O 1
ATOM 808 N N . LEU A 1 101 ? -7.351 2.901 2.305 1.00 97.81 101 LEU A N 1
ATOM 809 C CA . LEU A 1 101 ? -8.523 3.735 2.032 1.00 97.81 101 LEU A CA 1
ATOM 810 C C . LEU A 1 101 ? -9.769 3.225 2.776 1.00 97.81 101 LEU A C 1
ATOM 812 O O . LEU A 1 101 ? -10.437 3.988 3.471 1.00 97.81 101 LEU A O 1
ATOM 816 N N . THR A 1 102 ? -10.040 1.923 2.678 1.00 97.62 102 THR A N 1
ATOM 817 C CA . THR A 1 102 ? -11.197 1.269 3.309 1.00 97.62 102 THR A CA 1
ATOM 818 C C . THR A 1 102 ? -11.148 1.408 4.831 1.00 97.62 102 THR A C 1
ATOM 820 O O . THR A 1 102 ? -12.138 1.784 5.458 1.00 97.62 102 THR A O 1
ATOM 823 N N . PHE A 1 103 ? -9.988 1.157 5.441 1.00 97.94 103 PHE A N 1
ATOM 824 C CA . PHE A 1 103 ? -9.802 1.311 6.882 1.00 97.94 103 PHE A CA 1
ATOM 825 C C . PHE A 1 103 ? -9.977 2.767 7.298 1.00 97.94 103 PHE A C 1
ATOM 827 O O . PHE A 1 103 ? -10.685 3.021 8.265 1.00 97.94 103 PHE A O 1
ATOM 834 N N . THR A 1 104 ? -9.389 3.713 6.562 1.00 98.69 104 THR A N 1
ATOM 835 C CA . THR A 1 104 ? -9.530 5.150 6.841 1.00 98.69 104 THR A CA 1
ATOM 836 C C . THR A 1 104 ? -11.002 5.550 6.914 1.00 98.69 104 THR A C 1
ATOM 838 O O . THR A 1 104 ? -11.443 6.103 7.921 1.00 98.69 104 THR A O 1
ATOM 841 N N . GLU A 1 105 ? -11.776 5.218 5.879 1.00 98.38 105 GLU A N 1
ATOM 842 C CA . GLU A 1 105 ? -13.198 5.560 5.787 1.00 98.38 105 GLU A CA 1
ATOM 843 C C . GLU A 1 105 ? -14.002 4.944 6.940 1.00 98.38 105 GLU A C 1
ATOM 845 O O . GLU A 1 105 ? -14.708 5.640 7.678 1.00 98.38 105 GLU A O 1
ATOM 850 N N . HIS A 1 106 ? -13.863 3.633 7.151 1.00 97.94 106 HIS A N 1
ATOM 851 C CA . HIS A 1 106 ? -14.650 2.937 8.165 1.00 97.94 106 HIS A CA 1
ATOM 852 C C . HIS A 1 106 ? -14.256 3.315 9.594 1.00 97.94 106 HIS A C 1
ATOM 854 O O . HIS A 1 106 ? -15.142 3.432 10.447 1.00 97.94 106 HIS A O 1
ATOM 860 N N . LEU A 1 107 ? -12.968 3.532 9.873 1.00 98.25 107 LEU A N 1
ATOM 861 C CA . LEU A 1 107 ? -12.501 3.960 11.192 1.00 98.25 107 LEU A CA 1
ATOM 862 C C . LEU A 1 107 ? -12.962 5.381 11.497 1.00 98.25 107 LEU A C 1
ATOM 864 O O . LEU A 1 107 ? -13.480 5.608 12.590 1.00 98.25 107 LEU A O 1
ATOM 868 N N . ASN A 1 108 ? -12.871 6.306 10.539 1.00 98.50 108 ASN A N 1
ATOM 869 C CA . ASN A 1 108 ? -13.372 7.669 10.718 1.00 98.50 108 ASN A CA 1
ATOM 870 C C . ASN A 1 108 ? -14.876 7.663 10.994 1.00 98.50 108 ASN A C 1
ATOM 872 O O . ASN A 1 108 ? -15.317 8.164 12.030 1.00 98.50 108 ASN A O 1
ATOM 876 N N . ARG A 1 109 ? -15.661 6.998 10.138 1.00 98.19 109 ARG A N 1
ATOM 877 C CA . ARG A 1 109 ? -17.118 6.909 10.302 1.00 98.19 109 ARG A CA 1
ATOM 878 C C . ARG A 1 109 ? -17.512 6.278 11.638 1.00 98.19 109 ARG A C 1
ATOM 880 O O . ARG A 1 109 ? -18.389 6.799 12.330 1.00 98.19 109 ARG A O 1
ATOM 887 N N . SER A 1 110 ? -16.862 5.177 12.016 1.00 96.31 110 SER A N 1
ATOM 888 C CA . SER A 1 110 ? -17.154 4.481 13.275 1.00 96.31 110 SER A CA 1
ATOM 889 C C . SER A 1 110 ? -16.771 5.330 14.485 1.00 96.31 110 SER A C 1
ATOM 891 O O . SER A 1 110 ? -17.543 5.422 15.435 1.00 96.31 110 SER A O 1
ATOM 893 N N . THR A 1 111 ? -15.617 5.999 14.445 1.00 96.88 111 THR A N 1
ATOM 894 C CA . THR A 1 111 ? -15.150 6.877 15.530 1.00 96.88 111 THR A CA 1
ATOM 895 C C . THR A 1 111 ? -16.067 8.083 15.701 1.00 96.88 111 THR A C 1
ATOM 897 O O . THR A 1 111 ? -16.471 8.384 16.823 1.00 96.88 111 THR A O 1
ATOM 900 N N . SER A 1 112 ? -16.472 8.738 14.608 1.00 96.75 112 SER A N 1
ATOM 901 C CA . SER A 1 112 ? -17.425 9.853 14.661 1.00 96.75 112 SER A CA 1
ATOM 902 C C . SER A 1 112 ? -18.772 9.424 15.240 1.00 96.75 112 SER A C 1
ATOM 904 O O . SER A 1 112 ? -19.314 10.116 16.104 1.00 96.75 112 SER A O 1
ATOM 906 N N . TRP A 1 113 ? -19.293 8.264 14.826 1.00 95.38 113 TRP A N 1
ATOM 907 C CA . TRP A 1 113 ? -20.528 7.720 15.393 1.00 95.38 113 TRP A CA 1
ATOM 908 C C . TRP A 1 113 ? -20.376 7.440 16.893 1.00 95.38 113 TRP A C 1
ATOM 910 O O . TRP A 1 113 ? -21.219 7.855 17.689 1.00 95.38 113 TRP A O 1
ATOM 920 N N . LEU A 1 114 ? -19.277 6.803 17.301 1.00 94.25 114 LEU A N 1
ATOM 921 C CA . LEU A 1 114 ? -19.005 6.485 18.701 1.00 94.25 114 LEU A CA 1
ATOM 922 C C . LEU A 1 114 ? -18.905 7.748 19.572 1.00 94.25 114 LEU A C 1
ATOM 924 O O . LEU A 1 114 ? -19.503 7.794 20.648 1.00 94.25 114 LEU A O 1
ATOM 928 N N . LEU A 1 115 ? -18.222 8.794 19.104 1.00 93.06 115 LEU A N 1
ATOM 929 C CA . LEU A 1 115 ? -18.136 10.081 19.804 1.00 93.06 115 LEU A CA 1
ATOM 930 C C . LEU A 1 115 ? -19.526 10.694 20.035 1.00 93.06 115 LEU A C 1
ATOM 932 O O . LEU A 1 115 ? -19.857 11.077 21.157 1.00 93.06 115 LEU A O 1
ATOM 936 N N . GLN A 1 116 ? -20.377 10.716 19.006 1.00 92.25 116 GLN A N 1
ATOM 937 C CA . GLN A 1 116 ? -21.731 11.276 19.106 1.00 92.25 116 GLN A CA 1
ATOM 938 C C . GLN A 1 116 ? -22.619 10.520 20.107 1.00 92.25 116 GLN A C 1
ATOM 940 O O . GLN A 1 116 ? -23.428 11.137 20.799 1.00 92.25 116 GLN A O 1
ATOM 945 N N . HIS A 1 117 ? -22.452 9.200 20.222 1.00 88.56 117 HIS A N 1
ATOM 946 C CA . HIS A 1 117 ? -23.352 8.343 21.005 1.00 88.56 117 HIS A CA 1
ATOM 947 C C . HIS A 1 117 ? -22.822 7.984 22.400 1.00 88.56 117 HIS A C 1
ATOM 949 O O . HIS A 1 117 ? -23.567 7.433 23.212 1.00 88.56 117 HIS A O 1
ATOM 955 N N . THR A 1 118 ? -21.561 8.300 22.714 1.00 85.62 118 THR A N 1
ATOM 956 C CA . THR A 1 118 ? -20.946 7.963 24.012 1.00 85.62 118 THR A CA 1
ATOM 957 C C . THR A 1 118 ? -20.563 9.177 24.860 1.00 85.62 118 THR A C 1
ATOM 959 O O . THR A 1 118 ? -20.133 8.997 26.001 1.00 85.62 118 THR A O 1
ATOM 962 N N . ASN A 1 119 ? -20.763 10.410 24.382 1.00 77.69 119 ASN A N 1
ATOM 963 C CA . ASN A 1 119 ? -20.442 11.622 25.150 1.00 77.69 119 ASN A CA 1
ATOM 964 C C . ASN A 1 119 ? -21.156 11.681 26.511 1.00 77.69 119 ASN A C 1
ATOM 966 O O . ASN A 1 119 ? -20.507 11.941 27.521 1.00 77.69 119 ASN A O 1
ATOM 970 N N . ASN A 1 120 ? -22.444 11.331 26.557 1.00 76.31 120 ASN A N 1
ATOM 971 C CA . ASN A 1 120 ? -23.268 11.390 27.773 1.00 76.31 120 ASN A CA 1
ATOM 972 C C . ASN A 1 120 ? -23.319 10.068 28.557 1.00 76.31 120 ASN A C 1
ATOM 974 O O . ASN A 1 120 ? -24.127 9.922 29.475 1.00 76.31 120 ASN A O 1
ATOM 978 N N . LEU A 1 121 ? -22.508 9.072 28.187 1.00 78.31 121 LEU A N 1
ATOM 979 C CA . LEU A 1 121 ? -22.547 7.767 28.837 1.00 78.31 121 LEU A CA 1
ATOM 980 C C . LEU A 1 121 ? -21.914 7.861 30.237 1.00 78.31 121 LEU A C 1
ATOM 982 O O . LEU A 1 121 ? -20.695 7.928 30.381 1.00 78.31 121 LEU A O 1
ATOM 986 N N . GLN A 1 122 ? -22.761 7.875 31.270 1.00 71.25 122 GLN A N 1
ATOM 987 C CA . GLN A 1 122 ? -22.357 7.876 32.680 1.00 71.25 122 GLN A CA 1
ATOM 988 C C . GLN A 1 122 ? -22.099 6.438 33.141 1.00 71.25 122 GLN A C 1
ATOM 990 O O . GLN A 1 122 ? -23.037 5.648 33.199 1.00 71.25 122 GLN A O 1
ATOM 995 N N . CYS A 1 123 ? -20.859 6.080 33.478 1.00 73.56 123 CYS A N 1
ATOM 996 C CA . CYS A 1 123 ? -20.451 4.698 33.782 1.00 73.56 123 CYS A CA 1
ATOM 997 C C . CYS A 1 123 ? -20.862 4.202 35.193 1.00 73.56 123 CYS A C 1
ATOM 999 O O . CYS A 1 123 ? -20.240 3.290 35.722 1.00 73.56 123 CYS A O 1
ATOM 1001 N N . SER A 1 124 ? -21.873 4.817 35.819 1.00 68.69 124 SER A N 1
ATOM 1002 C CA . SER A 1 124 ? -22.275 4.610 37.223 1.00 68.69 124 SER A CA 1
ATOM 1003 C C . SER A 1 124 ? -23.659 3.972 37.415 1.00 68.69 124 SER A C 1
ATOM 1005 O O . SER A 1 124 ? -24.045 3.701 38.547 1.00 68.69 124 SER A O 1
ATOM 1007 N N . SER A 1 125 ? -24.424 3.736 36.340 1.00 65.12 125 SER A N 1
ATOM 1008 C CA . SER A 1 125 ? -25.739 3.077 36.413 1.00 65.12 125 SER A CA 1
ATOM 1009 C C . SER A 1 125 ? -25.685 1.641 35.878 1.00 65.12 125 SER A C 1
ATOM 1011 O O . SER A 1 125 ? -25.001 1.394 34.885 1.00 65.12 125 SER A O 1
ATOM 1013 N N . ASN A 1 126 ? -26.488 0.723 36.438 1.00 62.69 126 ASN A N 1
ATOM 1014 C CA . ASN A 1 126 ? -26.595 -0.671 35.961 1.00 62.69 126 ASN A CA 1
ATOM 1015 C C . ASN A 1 126 ? -26.930 -0.770 34.455 1.00 62.69 126 ASN A C 1
ATOM 1017 O O . ASN A 1 126 ? -26.538 -1.719 33.776 1.00 62.69 126 ASN A O 1
ATOM 1021 N N . SER A 1 127 ? -27.667 0.205 33.904 1.00 63.19 127 SER A N 1
ATOM 1022 C CA . SER A 1 127 ? -27.989 0.247 32.468 1.00 63.19 127 SER A CA 1
ATOM 1023 C C . SER A 1 127 ? -26.794 0.673 31.607 1.00 63.19 127 SER A C 1
ATOM 1025 O O . SER A 1 127 ? -26.605 0.167 30.498 1.00 63.19 127 SER A O 1
ATOM 1027 N N . SER A 1 128 ? -25.966 1.581 32.125 1.00 73.50 128 SER A N 1
ATOM 1028 C CA . SER A 1 128 ? -24.751 2.056 31.468 1.00 73.50 128 SER A CA 1
ATOM 1029 C C . SER A 1 128 ? -23.631 1.023 31.530 1.00 73.50 128 SER A C 1
ATOM 1031 O O . SER A 1 128 ? -22.869 0.903 30.575 1.00 73.50 128 SER A O 1
ATOM 1033 N N . GLU A 1 129 ? -23.564 0.251 32.615 1.00 75.69 129 GLU A N 1
ATOM 1034 C CA . GLU A 1 129 ? -22.606 -0.842 32.794 1.00 75.69 129 GLU A CA 1
ATOM 1035 C C . GLU A 1 129 ? -22.794 -1.924 31.722 1.00 75.69 129 GLU A C 1
ATOM 1037 O O . GLU A 1 129 ? -21.850 -2.240 31.000 1.00 75.69 129 GLU A O 1
ATOM 1042 N N . LYS A 1 130 ? -24.036 -2.383 31.497 1.00 81.94 130 LYS A N 1
ATOM 1043 C CA . LYS A 1 130 ? -24.347 -3.342 30.419 1.00 81.94 130 LYS A CA 1
ATOM 1044 C C . LYS A 1 130 ? -23.994 -2.807 29.030 1.00 81.94 130 LYS A C 1
ATOM 1046 O O . LYS A 1 130 ? -23.425 -3.527 28.216 1.00 81.94 130 LYS A O 1
ATOM 1051 N N . LYS A 1 131 ? -24.311 -1.539 28.732 1.00 84.38 131 LYS A N 1
ATOM 1052 C CA . LYS A 1 131 ? -23.934 -0.915 27.446 1.00 84.38 131 LYS A CA 1
ATOM 1053 C C . LYS A 1 131 ? -22.417 -0.895 27.254 1.00 84.38 131 LYS A C 1
ATOM 1055 O O . LYS A 1 131 ? -21.943 -1.179 26.156 1.00 84.38 131 LYS A O 1
ATOM 1060 N N . MET A 1 132 ? -21.667 -0.592 28.311 1.00 86.12 132 MET A N 1
ATOM 1061 C CA . MET A 1 132 ? -20.207 -0.616 28.270 1.00 86.12 132 MET A CA 1
ATOM 1062 C C . MET A 1 132 ? -19.629 -2.015 28.123 1.00 86.12 132 MET A C 1
ATOM 1064 O O . MET A 1 132 ? -18.641 -2.174 27.405 1.00 86.12 132 MET A O 1
ATOM 1068 N N . GLU A 1 133 ? -20.242 -3.021 28.738 1.00 85.81 133 GLU A N 1
ATOM 1069 C CA . GLU A 1 133 ? -19.871 -4.417 28.528 1.00 85.81 133 GLU A CA 1
ATOM 1070 C C . GLU A 1 133 ? -20.022 -4.804 27.049 1.00 85.81 133 GLU A C 1
ATOM 1072 O O . GLU A 1 133 ? -19.074 -5.310 26.446 1.00 85.81 133 GLU A O 1
ATOM 1077 N N . TYR A 1 134 ? -21.162 -4.485 26.423 1.00 88.56 134 TYR A N 1
ATOM 1078 C CA . TYR A 1 134 ? -21.374 -4.754 24.996 1.00 88.56 134 TYR A CA 1
ATOM 1079 C C . TYR A 1 134 ? -20.353 -4.041 24.108 1.00 88.56 134 TYR A C 1
ATOM 1081 O O . TYR A 1 134 ? -19.747 -4.678 23.248 1.00 88.56 134 TYR A O 1
ATOM 1089 N N . LEU A 1 135 ? -20.127 -2.742 24.327 1.00 90.25 135 LEU A N 1
ATOM 1090 C CA . LEU A 1 135 ? -19.145 -1.969 23.560 1.00 90.25 135 LEU A CA 1
ATOM 1091 C C . LEU A 1 135 ? -17.728 -2.538 23.713 1.00 90.25 135 LEU A C 1
ATOM 1093 O O . LEU A 1 135 ? -17.017 -2.681 22.720 1.00 90.25 135 LEU A O 1
ATOM 1097 N N . SER A 1 136 ? -17.339 -2.914 24.932 1.00 89.50 136 SER A N 1
ATOM 1098 C CA . SER A 1 136 ? -16.024 -3.508 25.201 1.00 89.50 136 SER A CA 1
ATOM 1099 C C . SER A 1 136 ? -15.870 -4.872 24.524 1.00 89.50 136 SER A C 1
ATOM 1101 O O . SER A 1 136 ? -14.824 -5.145 23.940 1.00 89.50 136 SER A O 1
ATOM 1103 N N . ASN A 1 137 ? -16.918 -5.702 24.537 1.00 91.25 137 ASN A N 1
ATOM 1104 C CA . ASN A 1 137 ? -16.922 -6.996 23.852 1.00 91.25 137 ASN A CA 1
ATOM 1105 C C . ASN A 1 137 ? -16.814 -6.832 22.330 1.00 91.25 137 ASN A C 1
ATOM 1107 O O . ASN A 1 137 ? -16.028 -7.534 21.703 1.00 91.25 137 ASN A O 1
ATOM 1111 N N . VAL A 1 138 ? -17.548 -5.882 21.740 1.00 92.56 138 VAL A N 1
ATOM 1112 C CA . VAL A 1 138 ? -17.458 -5.572 20.303 1.00 92.56 138 VAL A CA 1
ATOM 1113 C C . VAL A 1 138 ? -16.049 -5.096 19.942 1.00 92.56 138 VAL A C 1
ATOM 1115 O O . VAL A 1 138 ? -15.463 -5.587 18.978 1.00 92.56 138 VAL A O 1
ATOM 1118 N N . PHE A 1 139 ? -15.469 -4.187 20.730 1.00 93.62 139 PHE A N 1
ATOM 1119 C CA . PHE A 1 139 ? -14.093 -3.738 20.521 1.00 93.62 139 PHE A CA 1
ATOM 1120 C C . PHE A 1 139 ? -13.094 -4.899 20.591 1.00 93.62 139 PHE A C 1
ATOM 1122 O O . PHE A 1 139 ? -12.260 -5.050 19.702 1.00 93.62 139 PHE A O 1
ATOM 1129 N N . GLN A 1 140 ? -13.211 -5.763 21.598 1.00 93.56 140 GLN A N 1
ATOM 1130 C CA . GLN A 1 140 ? -12.342 -6.926 21.750 1.00 93.56 140 GLN A CA 1
ATOM 1131 C C . GLN A 1 140 ? -12.466 -7.891 20.554 1.00 93.56 140 GLN A C 1
ATOM 1133 O O . GLN A 1 140 ? -11.475 -8.183 19.887 1.00 93.56 1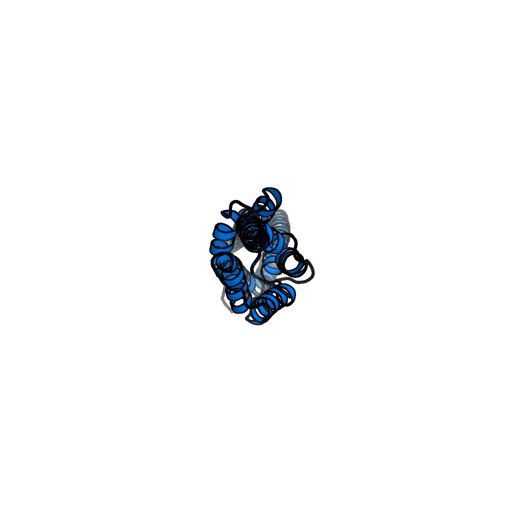40 GLN A O 1
ATOM 1138 N N . GLN A 1 141 ? -13.687 -8.326 20.232 1.00 95.12 141 GLN A N 1
ATOM 1139 C CA . GLN A 1 141 ? -13.944 -9.360 19.222 1.00 95.12 141 GLN A CA 1
ATOM 1140 C C . GLN A 1 141 ? -13.671 -8.917 17.783 1.00 95.12 141 GLN A C 1
ATOM 1142 O O . GLN A 1 141 ? -13.330 -9.738 16.929 1.00 95.12 141 GLN A O 1
ATOM 1147 N N . PHE A 1 142 ? -13.892 -7.641 17.470 1.00 94.81 142 PHE A N 1
ATOM 1148 C CA . PHE A 1 142 ? -13.745 -7.147 16.103 1.00 94.81 142 PHE A CA 1
ATOM 1149 C C . PHE A 1 142 ? -12.483 -6.321 15.935 1.00 94.81 142 PHE A C 1
ATOM 1151 O O . PHE A 1 142 ? -11.728 -6.562 14.995 1.00 94.81 142 PHE A O 1
ATOM 1158 N N . PHE A 1 143 ? -12.217 -5.370 16.829 1.00 95.56 143 PHE A N 1
ATOM 1159 C CA . PHE A 1 143 ? -11.053 -4.516 16.662 1.00 95.56 143 PHE A CA 1
ATOM 1160 C C . PHE A 1 143 ? -9.761 -5.232 17.059 1.00 95.56 143 PHE A C 1
ATOM 1162 O O . PHE A 1 143 ? -8.891 -5.395 16.210 1.00 95.56 143 PHE A O 1
ATOM 1169 N N . ILE A 1 144 ? -9.648 -5.708 18.301 1.00 95.12 144 ILE A N 1
ATOM 1170 C CA . ILE A 1 144 ? -8.411 -6.334 18.801 1.00 95.12 144 ILE A CA 1
ATOM 1171 C C . ILE A 1 144 ? -8.135 -7.674 18.112 1.00 95.12 144 ILE A C 1
ATOM 1173 O O . ILE A 1 144 ? -7.017 -7.917 17.673 1.00 95.12 144 ILE A O 1
ATOM 1177 N N . GLU A 1 145 ? -9.143 -8.535 17.976 1.00 95.00 145 GLU A N 1
ATOM 1178 C CA . GLU A 1 145 ? -8.935 -9.893 17.454 1.00 95.00 145 GLU A CA 1
ATOM 1179 C C . GLU A 1 145 ? -8.852 -9.975 15.923 1.00 95.00 145 GLU A C 1
ATOM 1181 O O . GLU A 1 145 ? -8.259 -10.920 15.405 1.00 95.00 145 GLU A O 1
ATOM 1186 N N . LYS A 1 146 ? -9.432 -9.018 15.180 1.00 94.62 146 LYS A N 1
ATOM 1187 C CA . LYS A 1 146 ? -9.537 -9.111 13.707 1.00 94.62 146 LYS A CA 1
ATOM 1188 C C . LYS A 1 146 ? -8.921 -7.926 12.972 1.00 94.62 146 LYS A C 1
ATOM 1190 O O . LYS A 1 146 ? -8.072 -8.123 12.108 1.00 94.62 146 LYS A O 1
ATOM 1195 N N . ILE A 1 147 ? -9.326 -6.699 13.300 1.00 95.69 147 ILE A N 1
ATOM 1196 C CA . ILE A 1 147 ? -8.908 -5.499 12.554 1.00 95.69 147 ILE A CA 1
ATOM 1197 C C . ILE A 1 147 ? -7.453 -5.132 12.861 1.00 95.69 147 ILE A C 1
ATOM 1199 O O . ILE A 1 147 ? -6.688 -4.859 11.939 1.00 95.69 147 ILE A O 1
ATOM 1203 N N . GLN A 1 148 ? -7.051 -5.138 14.133 1.00 95.19 148 GLN A N 1
ATOM 1204 C CA . GLN A 1 148 ? -5.710 -4.741 14.560 1.00 95.19 148 GLN A CA 1
ATOM 1205 C C . GLN A 1 148 ? -4.611 -5.631 13.948 1.00 95.19 148 GLN A C 1
ATOM 1207 O O . GLN A 1 148 ? -3.658 -5.057 13.419 1.00 95.19 148 GLN A O 1
ATOM 1212 N N . PRO A 1 149 ? -4.728 -6.978 13.914 1.00 97.00 149 PRO A N 1
ATOM 1213 C CA . PRO A 1 149 ? -3.746 -7.830 13.243 1.00 97.00 149 PRO A CA 1
ATOM 1214 C C . PRO A 1 149 ? -3.579 -7.504 11.755 1.00 97.00 149 PRO A C 1
ATOM 1216 O O . PRO A 1 149 ? -2.450 -7.391 11.276 1.00 97.00 149 PRO A O 1
ATOM 1219 N N . ILE A 1 150 ? -4.683 -7.282 11.031 1.00 97.44 150 ILE A N 1
ATOM 1220 C CA . ILE A 1 150 ? -4.636 -6.873 9.618 1.00 97.44 150 ILE A CA 1
ATOM 1221 C C . ILE A 1 150 ? -3.986 -5.489 9.490 1.00 97.44 150 ILE A C 1
ATOM 1223 O O . ILE A 1 150 ? -3.119 -5.295 8.641 1.00 97.44 150 ILE A O 1
ATOM 1227 N N . GLY A 1 151 ? -4.326 -4.544 10.371 1.00 97.75 151 GLY A N 1
ATOM 1228 C CA . GLY A 1 151 ? -3.703 -3.219 10.420 1.00 97.75 151 GLY A CA 1
ATOM 1229 C C . GLY A 1 151 ? -2.186 -3.274 10.643 1.00 97.75 151 GLY A C 1
ATOM 1230 O O . GLY A 1 151 ? -1.432 -2.554 9.985 1.00 97.75 151 GLY A O 1
ATOM 1231 N N . SER A 1 152 ? -1.707 -4.176 11.504 1.00 97.81 152 SER A N 1
ATOM 1232 C CA . SER A 1 152 ? -0.271 -4.422 11.684 1.00 97.81 152 SER A CA 1
ATOM 1233 C C . SER A 1 152 ? 0.392 -4.951 10.409 1.00 97.81 152 SER A C 1
ATOM 1235 O O . SER A 1 152 ? 1.506 -4.536 10.089 1.00 97.81 152 SER A O 1
ATOM 1237 N N . GLN A 1 153 ? -0.288 -5.818 9.654 1.00 98.25 153 GLN A N 1
ATOM 1238 C CA . GLN A 1 153 ? 0.222 -6.318 8.374 1.00 98.25 153 GLN A CA 1
ATOM 1239 C C . GLN A 1 153 ? 0.227 -5.236 7.290 1.00 98.25 153 GLN A C 1
ATOM 1241 O O . GLN A 1 153 ? 1.215 -5.113 6.572 1.00 98.25 153 GLN A O 1
ATOM 1246 N N . ILE A 1 154 ? -0.800 -4.381 7.230 1.00 98.44 154 ILE A N 1
ATOM 1247 C CA . ILE A 1 154 ? -0.824 -3.198 6.352 1.00 98.44 154 ILE A CA 1
ATOM 1248 C C . ILE A 1 154 ? 0.397 -2.307 6.622 1.00 98.44 154 ILE A C 1
ATOM 1250 O O . ILE A 1 154 ? 1.078 -1.908 5.675 1.00 98.44 154 ILE A O 1
ATOM 1254 N N . ASN A 1 155 ? 0.717 -2.038 7.895 1.00 98.56 155 ASN A N 1
ATOM 1255 C CA . ASN A 1 155 ? 1.910 -1.265 8.266 1.00 98.56 155 ASN A CA 1
ATOM 1256 C C . ASN A 1 155 ? 3.188 -1.960 7.783 1.00 98.56 155 ASN A C 1
ATOM 1258 O O . ASN A 1 155 ? 4.038 -1.332 7.154 1.00 98.56 155 ASN A O 1
ATOM 1262 N N . HIS A 1 156 ? 3.312 -3.262 8.051 1.00 98.50 156 HIS A N 1
ATOM 1263 C CA . HIS A 1 156 ? 4.470 -4.045 7.633 1.00 98.50 156 HIS A CA 1
ATOM 1264 C C . HIS A 1 156 ? 4.670 -3.998 6.111 1.00 98.50 156 HIS A C 1
ATOM 1266 O O . HIS A 1 156 ? 5.773 -3.706 5.650 1.00 98.50 156 HIS A O 1
ATOM 1272 N N . TYR A 1 157 ? 3.613 -4.222 5.328 1.00 98.62 157 TYR A N 1
ATOM 1273 C CA . TYR A 1 157 ? 3.681 -4.198 3.864 1.00 98.62 157 TYR A CA 1
ATOM 1274 C C . TYR A 1 157 ? 4.034 -2.811 3.344 1.00 98.62 157 TYR A C 1
ATOM 1276 O O . TYR A 1 157 ? 4.905 -2.691 2.484 1.00 98.62 157 TYR A O 1
ATOM 1284 N N . HIS A 1 158 ? 3.430 -1.765 3.908 1.00 98.62 158 HIS A N 1
ATOM 1285 C CA . HIS A 1 158 ? 3.753 -0.395 3.540 1.00 98.62 158 HIS A CA 1
ATOM 1286 C C . HIS A 1 158 ? 5.238 -0.076 3.776 1.00 98.62 158 HIS A C 1
ATOM 1288 O O . HIS A 1 158 ? 5.917 0.343 2.843 1.00 98.62 158 HIS A O 1
ATOM 1294 N N . TYR A 1 159 ? 5.789 -0.370 4.957 1.00 98.50 159 TYR A N 1
ATOM 1295 C CA . TYR A 1 159 ? 7.208 -0.107 5.238 1.00 98.50 159 TYR A CA 1
ATOM 1296 C C . TYR A 1 159 ? 8.168 -0.901 4.346 1.00 98.50 159 TYR A C 1
ATOM 1298 O O . TYR A 1 159 ? 9.268 -0.440 4.055 1.00 98.50 159 TYR A O 1
ATOM 1306 N N . GLN A 1 160 ? 7.769 -2.093 3.901 1.00 98.44 160 GLN A N 1
ATOM 1307 C CA . GLN A 1 160 ? 8.584 -2.917 3.009 1.00 98.44 160 GLN A CA 1
ATOM 1308 C C . GLN A 1 160 ? 8.540 -2.454 1.546 1.00 98.44 160 GLN A C 1
ATOM 1310 O O . GLN A 1 160 ? 9.492 -2.717 0.809 1.00 98.44 160 GLN A O 1
ATOM 1315 N N . LEU A 1 161 ? 7.455 -1.801 1.120 1.00 98.25 161 LEU A N 1
ATOM 1316 C CA . LEU A 1 161 ? 7.239 -1.388 -0.270 1.00 98.25 161 LEU A CA 1
ATOM 1317 C C . LEU A 1 161 ? 7.502 0.106 -0.512 1.00 98.25 161 LEU A C 1
ATOM 1319 O O . LEU A 1 161 ? 7.942 0.455 -1.607 1.00 98.25 161 LEU A O 1
ATOM 1323 N N . SER A 1 162 ? 7.298 0.977 0.485 1.00 98.19 162 SER A N 1
ATOM 1324 C CA . SER A 1 162 ? 7.462 2.434 0.339 1.00 98.19 162 SER A CA 1
ATOM 1325 C C . SER A 1 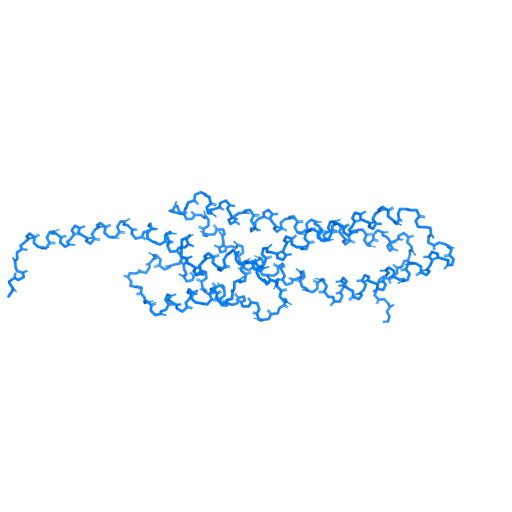162 ? 8.826 2.834 -0.224 1.00 98.19 162 SER A C 1
ATOM 1327 O O . SER A 1 162 ? 8.844 3.571 -1.210 1.00 98.19 162 SER A O 1
ATOM 1329 N N . PRO A 1 163 ? 9.964 2.290 0.263 1.00 98.12 163 PRO A N 1
ATOM 1330 C CA . PRO A 1 163 ? 11.271 2.664 -0.277 1.00 98.12 163 PRO A CA 1
ATOM 1331 C C . PRO A 1 163 ? 11.428 2.327 -1.766 1.00 98.12 163 PRO A C 1
ATOM 1333 O O . PRO A 1 163 ? 12.123 3.032 -2.496 1.00 98.12 163 PRO A O 1
ATOM 1336 N N . ILE A 1 164 ? 10.771 1.263 -2.241 1.00 98.00 164 ILE A N 1
ATOM 1337 C CA . ILE A 1 164 ? 10.811 0.866 -3.654 1.00 98.00 164 ILE A CA 1
ATOM 1338 C C . ILE A 1 164 ? 9.988 1.852 -4.495 1.00 98.00 164 ILE A C 1
ATOM 1340 O O . ILE A 1 164 ? 10.434 2.274 -5.560 1.00 98.00 164 ILE A O 1
ATOM 1344 N N . PHE A 1 165 ? 8.818 2.276 -4.008 1.00 98.00 165 PHE A N 1
ATOM 1345 C CA . PHE A 1 165 ? 7.999 3.289 -4.683 1.00 98.00 165 PHE A CA 1
ATOM 1346 C C . PHE A 1 165 ? 8.637 4.682 -4.670 1.00 98.00 165 PHE A C 1
ATOM 1348 O O . PHE A 1 165 ? 8.529 5.417 -5.652 1.00 98.00 165 PHE A O 1
ATOM 1355 N N . GLU A 1 166 ? 9.350 5.042 -3.607 1.00 97.38 166 GLU A N 1
ATOM 1356 C CA . GLU A 1 166 ? 10.149 6.269 -3.552 1.00 97.38 166 GLU A CA 1
ATOM 1357 C C . GLU A 1 166 ? 11.239 6.258 -4.630 1.00 97.38 166 GLU A C 1
ATOM 1359 O O . GLU A 1 166 ? 11.330 7.200 -5.420 1.00 97.38 166 GLU A O 1
ATOM 1364 N N . GLN A 1 167 ? 11.986 5.156 -4.756 1.00 97.06 167 GLN A N 1
ATOM 1365 C CA . GLN A 1 167 ? 12.976 4.993 -5.828 1.00 97.06 167 GLN A CA 1
ATOM 1366 C C . GLN A 1 167 ? 12.340 4.993 -7.221 1.00 97.06 167 GLN A C 1
ATOM 1368 O O . GLN A 1 167 ? 12.905 5.574 -8.150 1.00 97.06 167 GLN A O 1
ATOM 1373 N N . LEU A 1 168 ? 11.161 4.382 -7.375 1.00 95.69 168 LEU A N 1
ATOM 1374 C CA . LEU A 1 168 ? 10.424 4.377 -8.635 1.00 95.69 168 LEU A CA 1
ATOM 1375 C C . LEU A 1 168 ? 10.025 5.802 -9.032 1.00 95.69 168 LEU A C 1
ATOM 1377 O O . LEU A 1 168 ? 10.325 6.243 -10.135 1.00 95.69 168 LEU A O 1
ATOM 1381 N N . THR A 1 169 ? 9.408 6.560 -8.124 1.00 96.38 169 THR A N 1
ATOM 1382 C CA . THR A 1 169 ? 8.936 7.929 -8.405 1.00 96.38 169 THR A CA 1
ATOM 1383 C C . THR A 1 169 ? 10.069 8.937 -8.620 1.00 96.38 169 THR A C 1
ATOM 1385 O O . THR A 1 169 ? 9.837 9.984 -9.232 1.00 96.38 169 THR A O 1
ATOM 1388 N N . ALA A 1 170 ? 11.292 8.619 -8.187 1.00 96.25 170 ALA A N 1
ATOM 1389 C CA . ALA A 1 170 ? 12.492 9.402 -8.473 1.00 96.25 170 ALA A CA 1
ATOM 1390 C C . ALA A 1 170 ? 12.988 9.263 -9.928 1.00 96.25 170 ALA A C 1
ATOM 1392 O O . ALA A 1 170 ? 13.782 10.087 -10.381 1.00 96.25 170 ALA A O 1
ATOM 1393 N N . GLN A 1 171 ? 12.514 8.267 -10.688 1.00 95.19 171 GLN A N 1
ATOM 1394 C CA . GLN A 1 171 ? 12.989 8.017 -12.051 1.00 95.19 171 GLN A CA 1
ATOM 1395 C C . GLN A 1 171 ? 12.558 9.132 -13.020 1.00 95.19 171 GLN A C 1
ATOM 1397 O O . GLN A 1 171 ? 11.379 9.508 -13.055 1.00 95.19 171 GLN A O 1
ATOM 1402 N N . PRO A 1 172 ? 13.474 9.681 -13.840 1.00 94.62 172 PRO A N 1
ATOM 1403 C CA . PRO A 1 172 ? 13.214 10.898 -14.610 1.00 94.62 172 PRO A CA 1
ATOM 1404 C C . PRO A 1 172 ? 12.183 10.703 -15.728 1.00 94.62 172 PRO A C 1
ATOM 1406 O O . PRO A 1 172 ? 11.382 11.601 -15.963 1.00 94.62 172 PRO A O 1
ATOM 1409 N N . HIS A 1 173 ? 12.154 9.528 -16.361 1.00 94.81 173 HIS A N 1
ATOM 1410 C CA . HIS A 1 173 ? 11.325 9.263 -17.545 1.00 94.81 173 HIS A CA 1
ATOM 1411 C C . HIS A 1 173 ? 9.874 8.872 -17.238 1.00 94.81 173 HIS A C 1
ATOM 1413 O O . HIS A 1 173 ? 9.060 8.800 -18.154 1.00 94.81 173 HIS A O 1
ATOM 1419 N N . LEU A 1 174 ? 9.526 8.637 -15.968 1.00 96.62 174 LEU A N 1
ATOM 1420 C CA . LEU A 1 174 ? 8.135 8.408 -15.585 1.00 96.62 174 LEU A CA 1
ATOM 1421 C C . LEU A 1 174 ? 7.345 9.717 -15.630 1.00 96.62 174 LEU A C 1
ATOM 1423 O O . LEU A 1 174 ? 7.823 10.764 -15.177 1.00 96.62 174 LEU A O 1
ATOM 1427 N N . SER A 1 175 ? 6.112 9.633 -16.125 1.00 97.06 175 SER A N 1
ATOM 1428 C CA . SER A 1 175 ? 5.212 10.781 -16.215 1.00 97.06 175 SER A CA 1
ATOM 1429 C C . SER A 1 175 ? 4.879 11.374 -14.842 1.00 97.06 175 SER A C 1
ATOM 1431 O O . SER A 1 175 ? 4.803 10.669 -13.832 1.00 97.06 175 SER A O 1
ATOM 1433 N N . THR A 1 176 ? 4.633 12.685 -14.806 1.00 97.44 176 THR A N 1
ATOM 1434 C CA . THR A 1 176 ? 4.213 13.392 -13.587 1.00 97.44 176 THR A CA 1
ATOM 1435 C C . THR A 1 176 ? 2.943 12.783 -12.995 1.00 97.44 176 THR A C 1
ATOM 1437 O O . THR A 1 176 ? 2.927 12.465 -11.811 1.00 97.44 176 THR A O 1
ATOM 1440 N N . SER A 1 177 ? 1.931 12.507 -13.823 1.00 96.81 177 SER A N 1
ATOM 1441 C CA . SER A 1 177 ? 0.661 11.925 -13.374 1.00 96.81 177 SER A CA 1
ATOM 1442 C C . SER A 1 177 ? 0.832 10.544 -12.737 1.00 96.81 177 SER A C 1
ATOM 1444 O O . SER A 1 177 ? 0.198 10.248 -11.728 1.00 96.81 177 SER A O 1
ATOM 1446 N N . PHE A 1 178 ? 1.722 9.700 -13.275 1.00 97.12 178 PHE A N 1
ATOM 1447 C CA . PHE A 1 178 ? 2.035 8.413 -12.651 1.00 97.12 178 PHE A CA 1
ATOM 1448 C C . PHE A 1 178 ? 2.730 8.601 -11.297 1.00 97.12 178 PHE A C 1
ATOM 1450 O O . PHE A 1 178 ? 2.362 7.958 -10.316 1.00 97.12 178 PHE A O 1
ATOM 1457 N N . LYS A 1 179 ? 3.705 9.516 -11.208 1.00 9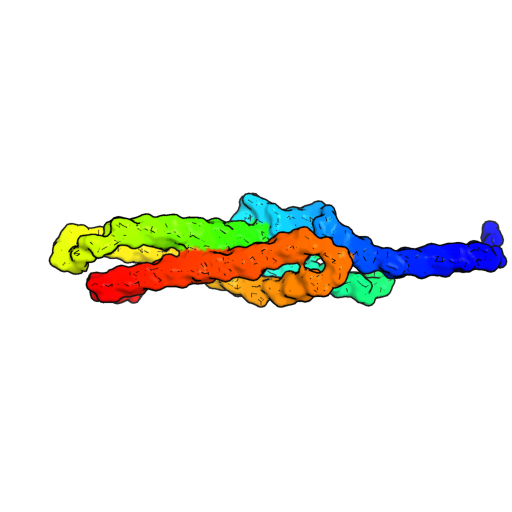7.88 179 LYS A N 1
ATOM 1458 C CA . LYS A 1 179 ? 4.392 9.817 -9.940 1.00 97.88 179 LYS A CA 1
ATOM 1459 C C . LYS A 1 179 ? 3.424 10.331 -8.878 1.00 97.88 179 LYS A C 1
ATOM 1461 O O . LYS A 1 179 ? 3.512 9.913 -7.726 1.00 97.88 179 LYS A O 1
ATOM 1466 N N . GLU A 1 180 ? 2.517 11.223 -9.259 1.00 97.62 180 GLU A N 1
ATOM 1467 C CA . GLU A 1 180 ? 1.473 11.764 -8.385 1.00 97.62 180 GLU A CA 1
ATOM 1468 C C . GLU A 1 180 ? 0.520 10.670 -7.908 1.00 97.62 180 GLU A C 1
ATOM 1470 O O . GLU A 1 180 ? 0.271 10.583 -6.709 1.00 97.62 180 GLU A O 1
ATOM 1475 N N . TYR A 1 181 ? 0.077 9.785 -8.807 1.00 97.12 181 TYR A N 1
ATOM 1476 C CA . TYR A 1 181 ? -0.744 8.626 -8.456 1.00 97.12 181 TYR A CA 1
ATOM 1477 C C . TYR A 1 181 ? -0.068 7.757 -7.384 1.00 97.12 181 TYR A C 1
ATOM 1479 O O . TYR A 1 181 ? -0.656 7.494 -6.336 1.00 97.12 181 TYR A O 1
ATOM 1487 N N . ILE A 1 182 ? 1.198 7.373 -7.589 1.00 97.75 182 ILE A N 1
ATOM 1488 C CA . ILE A 1 182 ? 1.939 6.570 -6.604 1.00 97.75 182 ILE A CA 1
ATOM 1489 C C . ILE A 1 182 ? 2.080 7.319 -5.274 1.00 97.75 182 ILE A C 1
ATOM 1491 O O . ILE A 1 182 ? 1.843 6.732 -4.220 1.00 97.75 182 ILE A O 1
ATOM 1495 N N . LYS A 1 183 ? 2.435 8.610 -5.295 1.00 96.81 183 LYS A N 1
ATOM 1496 C CA . LYS A 1 183 ? 2.585 9.419 -4.072 1.00 96.81 183 LYS A CA 1
ATOM 1497 C C . LYS A 1 183 ? 1.271 9.571 -3.309 1.00 96.81 183 LYS A C 1
ATOM 1499 O O . LYS A 1 183 ? 1.274 9.443 -2.087 1.00 96.81 183 LYS A O 1
ATOM 1504 N N . GLN A 1 184 ? 0.158 9.793 -4.008 1.00 96.56 184 GLN A N 1
ATOM 1505 C CA . GLN A 1 184 ? -1.167 9.927 -3.403 1.00 96.56 184 GLN A CA 1
ATOM 1506 C C . GLN A 1 184 ? -1.501 8.711 -2.538 1.00 96.56 184 GLN A C 1
ATOM 1508 O O . GLN A 1 184 ? -1.942 8.866 -1.402 1.00 96.56 184 GLN A O 1
ATOM 1513 N N . PHE A 1 185 ? -1.276 7.501 -3.044 1.00 94.94 185 PHE A N 1
ATOM 1514 C CA . PHE A 1 185 ? -1.609 6.297 -2.289 1.00 94.94 185 PHE A CA 1
ATOM 1515 C C . PHE A 1 185 ? -0.513 5.883 -1.311 1.00 94.94 185 PHE A C 1
ATOM 1517 O O . PHE A 1 185 ? -0.810 5.572 -0.160 1.00 94.94 185 PHE A O 1
ATOM 1524 N N . ASN A 1 186 ? 0.751 5.914 -1.736 1.00 95.50 186 ASN A N 1
ATOM 1525 C CA . ASN A 1 186 ? 1.858 5.462 -0.903 1.00 95.50 186 ASN A CA 1
ATOM 1526 C C . ASN A 1 186 ? 2.130 6.408 0.275 1.00 95.50 186 ASN A C 1
ATOM 1528 O O . ASN A 1 186 ? 2.459 5.927 1.346 1.00 95.50 186 ASN A O 1
ATOM 1532 N N . GLN A 1 187 ? 1.976 7.725 0.120 1.00 95.25 187 GLN A N 1
ATOM 1533 C CA . GLN A 1 187 ? 2.247 8.686 1.198 1.00 95.25 187 GLN A CA 1
ATOM 1534 C C . GLN A 1 187 ? 0.945 9.139 1.860 1.00 95.25 187 GLN A C 1
ATOM 1536 O O . GLN A 1 187 ? 0.639 8.719 2.975 1.00 95.25 187 GLN A O 1
ATOM 1541 N N . GLN A 1 188 ? 0.126 9.919 1.147 1.00 96.00 188 GLN A N 1
ATOM 1542 C CA . GLN A 1 188 ? -1.078 10.519 1.733 1.00 96.00 188 GLN A CA 1
ATOM 1543 C C . GLN A 1 188 ? -2.094 9.462 2.193 1.00 96.00 188 GLN A C 1
ATOM 1545 O O . GLN A 1 188 ? -2.688 9.590 3.263 1.00 96.00 188 GLN A O 1
ATOM 1550 N N . GLY A 1 189 ? -2.292 8.402 1.404 1.00 97.31 189 GLY A N 1
ATOM 1551 C CA . GLY A 1 189 ? -3.180 7.291 1.753 1.00 97.31 189 GLY A CA 1
ATOM 1552 C C . GLY A 1 189 ? -2.760 6.583 3.042 1.00 97.31 189 GLY A C 1
ATOM 1553 O O . GLY A 1 189 ? -3.600 6.329 3.908 1.00 97.31 189 GLY A O 1
ATOM 1554 N N . PHE A 1 190 ? -1.460 6.328 3.207 1.00 98.44 190 PHE A N 1
ATOM 1555 C CA . PHE A 1 190 ? -0.926 5.715 4.420 1.00 98.44 190 PHE A CA 1
ATOM 1556 C C . PHE A 1 190 ? -1.027 6.641 5.640 1.00 98.44 190 PHE A C 1
ATOM 1558 O O . PHE A 1 190 ? -1.464 6.189 6.699 1.00 98.44 190 PHE A O 1
ATOM 1565 N N . GLU A 1 191 ? -0.701 7.928 5.498 1.00 98.50 191 GLU A N 1
ATOM 1566 C CA . GLU A 1 191 ? -0.837 8.926 6.571 1.00 98.50 191 GLU A CA 1
ATOM 1567 C C . GLU A 1 191 ? -2.284 9.051 7.062 1.00 98.50 191 GLU A C 1
ATOM 1569 O O . GLU A 1 191 ? -2.542 9.001 8.269 1.00 98.50 191 GLU A O 1
ATOM 1574 N N . ASN A 1 192 ? -3.243 9.135 6.135 1.00 98.56 192 ASN A N 1
ATOM 1575 C CA . ASN A 1 192 ? -4.670 9.198 6.460 1.00 98.56 192 ASN A CA 1
ATOM 1576 C C . ASN A 1 192 ? -5.124 7.965 7.247 1.00 98.56 192 ASN A C 1
ATOM 1578 O O . ASN A 1 192 ? -5.839 8.083 8.246 1.00 98.56 192 ASN A O 1
ATOM 1582 N N . TYR A 1 193 ? -4.666 6.787 6.826 1.00 98.62 193 TYR A N 1
ATOM 1583 C CA . TYR A 1 193 ? -4.937 5.531 7.511 1.00 98.62 193 TYR A CA 1
ATOM 1584 C C . TYR A 1 193 ? -4.329 5.490 8.919 1.00 98.62 193 TYR A C 1
ATOM 1586 O O . TYR A 1 193 ? -5.031 5.132 9.869 1.00 98.62 193 TYR A O 1
ATOM 1594 N N . GLN A 1 194 ? -3.060 5.884 9.084 1.00 98.50 194 GLN A N 1
ATOM 1595 C CA . GLN A 1 194 ? -2.415 5.943 10.401 1.00 98.50 194 GLN A CA 1
ATOM 1596 C C . GLN A 1 194 ? -3.172 6.882 11.343 1.00 98.50 194 GLN A C 1
ATOM 1598 O O . GLN A 1 194 ? -3.451 6.514 12.486 1.00 98.50 194 GLN A O 1
ATOM 1603 N N . MET A 1 195 ? -3.561 8.058 10.850 1.00 98.56 195 MET A N 1
ATOM 1604 C CA . MET A 1 195 ? -4.323 9.032 11.625 1.00 98.56 195 MET A CA 1
ATOM 1605 C C . MET A 1 195 ? -5.685 8.469 12.057 1.00 98.56 195 MET A C 1
ATOM 1607 O O . MET A 1 195 ? -6.021 8.541 13.239 1.00 98.56 195 MET A O 1
ATOM 1611 N N . ALA A 1 196 ? -6.444 7.859 11.141 1.00 98.69 196 ALA A N 1
ATOM 1612 C CA . ALA A 1 196 ? -7.746 7.263 11.451 1.00 98.69 196 ALA A CA 1
ATOM 1613 C C . ALA A 1 196 ? -7.631 6.120 12.479 1.00 98.69 196 ALA A C 1
ATOM 1615 O O . ALA A 1 196 ? -8.417 6.037 13.427 1.00 98.69 196 ALA A O 1
ATOM 1616 N N . MET A 1 197 ? -6.613 5.264 12.336 1.00 98.31 197 MET A N 1
ATOM 1617 C CA . MET A 1 197 ? -6.308 4.192 13.288 1.00 98.31 197 MET A CA 1
ATOM 1618 C C . MET A 1 197 ? -5.966 4.747 14.674 1.00 98.31 197 MET A C 1
ATOM 1620 O O . MET A 1 197 ? -6.520 4.297 15.681 1.00 98.31 197 MET A O 1
ATOM 1624 N N . GLN A 1 198 ? -5.095 5.754 14.734 1.00 98.19 198 GLN A N 1
ATOM 1625 C CA . GLN A 1 198 ? -4.707 6.400 15.983 1.00 98.19 198 GLN A CA 1
ATOM 1626 C C . GLN A 1 198 ? -5.909 7.044 16.681 1.00 98.19 198 GLN A C 1
ATOM 1628 O O . GLN A 1 198 ? -6.101 6.826 17.878 1.00 98.19 198 GLN A O 1
ATOM 1633 N N . GLN A 1 199 ? -6.738 7.791 15.949 1.00 98.12 199 GLN A N 1
ATOM 1634 C CA . GLN A 1 199 ? -7.937 8.435 16.492 1.00 98.12 199 GLN A CA 1
ATOM 1635 C C . GLN A 1 199 ? -8.927 7.408 17.053 1.00 98.12 199 GLN A C 1
ATOM 1637 O O . GLN A 1 199 ? -9.453 7.598 18.153 1.00 98.12 199 GLN A O 1
ATOM 1642 N N . HIS A 1 200 ? -9.1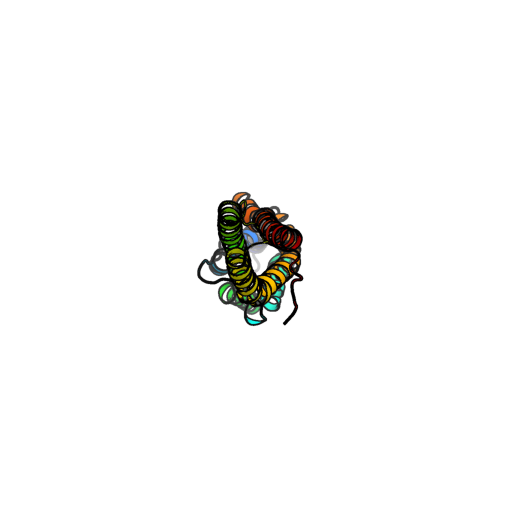36 6.292 16.349 1.00 97.75 200 HIS A N 1
ATOM 1643 C CA . HIS A 1 200 ? -10.009 5.220 16.826 1.00 97.75 200 HIS A CA 1
ATOM 1644 C C . HIS A 1 200 ? -9.493 4.602 18.133 1.00 97.75 200 HIS A C 1
ATOM 1646 O O . HIS A 1 200 ? -10.249 4.429 19.090 1.00 97.75 200 HIS A O 1
ATOM 1652 N N . ILE A 1 201 ? -8.190 4.315 18.213 1.00 96.12 201 ILE A N 1
ATOM 1653 C CA . ILE A 1 201 ? -7.565 3.769 19.427 1.00 96.12 201 ILE A CA 1
ATOM 1654 C C . ILE A 1 201 ? -7.649 4.773 20.583 1.00 96.12 201 ILE A C 1
ATOM 1656 O O . ILE A 1 201 ? -8.012 4.394 21.698 1.00 96.12 201 ILE A O 1
ATOM 1660 N N . GLN A 1 202 ? -7.354 6.050 20.329 1.00 96.06 202 GLN A N 1
ATOM 1661 C CA . GLN A 1 202 ? -7.429 7.113 21.334 1.00 96.06 202 GLN A CA 1
ATOM 1662 C C . GLN A 1 202 ? -8.848 7.277 21.885 1.00 96.06 202 GLN A C 1
ATOM 1664 O O . GLN A 1 202 ? -9.013 7.430 23.098 1.00 96.06 202 GLN A O 1
ATOM 1669 N N . PHE A 1 203 ? -9.869 7.182 21.027 1.00 95.12 203 PHE A N 1
ATOM 1670 C CA . PHE A 1 203 ? -11.264 7.170 21.459 1.00 95.12 203 PHE A CA 1
ATOM 1671 C C . PHE A 1 203 ? -11.519 6.054 22.486 1.00 95.12 203 PHE A C 1
ATOM 1673 O O . PHE A 1 203 ? -11.999 6.326 23.590 1.00 95.12 203 PHE A O 1
ATOM 1680 N N . TRP A 1 204 ? -11.150 4.809 22.165 1.00 94.38 204 TRP A N 1
ATOM 1681 C CA . TRP A 1 204 ? -11.376 3.666 23.056 1.00 94.38 204 TRP A CA 1
ATOM 1682 C C . TRP A 1 204 ? -10.583 3.765 24.357 1.00 94.38 204 TRP A C 1
ATOM 1684 O O . TRP A 1 204 ? -11.130 3.512 25.432 1.00 94.38 204 TRP A O 1
ATOM 1694 N N . GLN A 1 205 ? -9.322 4.196 24.288 1.00 92.00 205 GLN A N 1
ATOM 1695 C CA . GLN A 1 205 ? -8.500 4.446 25.474 1.00 92.00 205 GLN A CA 1
ATOM 1696 C C . GLN A 1 205 ? -9.148 5.486 26.399 1.00 92.00 205 GLN A C 1
ATOM 1698 O O . GLN A 1 205 ? -9.219 5.276 27.613 1.00 92.00 205 GLN A O 1
ATOM 1703 N N . GLY A 1 206 ? -9.663 6.584 25.835 1.00 91.50 206 GLY A N 1
ATOM 1704 C CA . GLY A 1 206 ? -10.378 7.617 26.584 1.00 91.50 206 GLY A CA 1
ATOM 1705 C C . GLY A 1 206 ? -11.664 7.091 27.224 1.00 91.50 206 GLY A C 1
ATOM 1706 O O . GLY A 1 206 ? -11.902 7.317 28.415 1.00 91.50 206 GLY A O 1
ATOM 1707 N N . LEU A 1 207 ? -12.461 6.335 26.463 1.00 90.00 207 LEU A N 1
ATOM 1708 C CA . LEU A 1 207 ? -13.708 5.739 26.939 1.00 90.00 207 LEU A CA 1
ATOM 1709 C C . LEU A 1 207 ? -13.469 4.764 28.102 1.00 90.00 207 LEU A C 1
ATOM 1711 O O . LEU A 1 207 ? -14.128 4.874 29.139 1.00 90.00 207 LEU A O 1
ATOM 1715 N N . PHE A 1 208 ? -12.503 3.852 27.970 1.00 89.56 208 PHE A N 1
ATOM 1716 C CA . PHE A 1 208 ? -12.178 2.885 29.022 1.00 89.56 208 PHE A CA 1
ATOM 1717 C C . PHE A 1 208 ? -11.616 3.552 30.273 1.00 89.56 208 PHE A C 1
ATOM 1719 O O . PHE A 1 208 ? -12.029 3.198 31.378 1.00 89.56 208 PHE A O 1
ATOM 1726 N N . LYS A 1 209 ? -10.751 4.565 30.119 1.00 87.44 209 LYS A N 1
ATOM 1727 C CA . LYS A 1 209 ? -10.225 5.340 31.251 1.00 87.44 209 LYS A CA 1
ATOM 1728 C C . LYS A 1 209 ? -11.347 6.030 32.027 1.00 87.44 209 LYS A C 1
ATOM 1730 O O . LYS A 1 209 ? -11.367 5.955 33.252 1.00 87.44 209 LYS A O 1
ATOM 1735 N N . ARG A 1 210 ? -12.303 6.653 31.328 1.00 84.81 210 ARG A N 1
ATOM 1736 C CA . ARG A 1 210 ? -13.466 7.313 31.946 1.00 84.81 210 ARG A CA 1
ATOM 1737 C C . ARG A 1 210 ? -14.352 6.337 32.723 1.00 84.81 210 ARG A C 1
ATOM 1739 O O . ARG A 1 210 ? -14.874 6.705 33.768 1.00 84.81 210 ARG A O 1
ATOM 1746 N N . CYS A 1 211 ? -14.506 5.110 32.230 1.00 81.75 211 CYS A N 1
ATOM 1747 C CA . CYS A 1 211 ? -15.316 4.081 32.882 1.00 81.75 211 CYS A CA 1
ATOM 1748 C C . CYS A 1 211 ? -14.531 3.155 33.829 1.00 81.75 211 CYS A C 1
ATOM 1750 O O . CYS A 1 211 ? -15.103 2.190 34.324 1.00 81.75 211 CYS A O 1
ATOM 1752 N N . ASN A 1 212 ? -13.241 3.418 34.079 1.00 79.44 212 ASN A N 1
ATOM 1753 C CA . ASN A 1 212 ? -12.351 2.567 34.881 1.00 79.44 212 ASN A CA 1
ATOM 1754 C C . ASN A 1 212 ? -12.329 1.082 34.439 1.00 79.44 212 ASN A C 1
ATOM 1756 O O . ASN A 1 212 ? -12.143 0.173 35.250 1.00 79.44 212 ASN A O 1
ATOM 1760 N N . ILE A 1 213 ? -12.520 0.831 33.141 1.00 75.00 213 ILE A N 1
ATOM 1761 C CA . ILE A 1 213 ? -12.493 -0.513 32.556 1.00 75.00 213 ILE A CA 1
ATOM 1762 C C . ILE A 1 213 ? -11.044 -0.852 32.215 1.00 75.00 213 ILE A C 1
ATOM 1764 O O . ILE A 1 213 ? -10.363 -0.085 31.535 1.00 75.00 213 ILE A O 1
ATOM 1768 N N . LYS A 1 214 ? -10.566 -2.015 32.669 1.00 64.88 214 LYS A N 1
ATOM 1769 C CA . LYS A 1 214 ? -9.251 -2.535 32.278 1.00 64.88 214 LYS A CA 1
ATOM 1770 C C . LYS A 1 214 ? -9.409 -3.407 31.026 1.00 64.88 214 LYS A C 1
ATOM 1772 O O . LYS A 1 214 ? -9.997 -4.483 31.144 1.00 64.88 214 LYS A O 1
ATOM 1777 N N . PRO A 1 215 ? -8.916 -2.984 29.849 1.00 56.41 215 PRO A N 1
ATOM 1778 C CA . PRO A 1 215 ? -8.950 -3.826 28.657 1.00 56.41 215 PRO A CA 1
ATOM 1779 C C . PRO A 1 215 ? -8.112 -5.102 28.870 1.00 56.41 215 PRO A C 1
ATOM 1781 O O . PRO A 1 215 ? -7.072 -5.055 29.526 1.00 56.41 215 PRO A O 1
ATOM 1784 N N . GLY A 1 216 ? -8.569 -6.238 28.329 1.00 52.97 216 GLY A N 1
ATOM 1785 C CA . GLY A 1 216 ? -7.796 -7.490 28.295 1.00 52.97 216 GLY A CA 1
ATOM 1786 C C . GLY A 1 216 ? -7.946 -8.447 29.488 1.00 52.97 216 GLY A C 1
ATOM 1787 O O . GLY A 1 216 ? -7.124 -9.345 29.627 1.00 52.97 216 GLY A O 1
ATOM 1788 N N . LYS A 1 217 ? -8.965 -8.297 30.348 1.00 40.72 217 LYS A N 1
ATOM 1789 C CA . LYS A 1 217 ? -9.322 -9.334 31.335 1.00 40.72 217 LYS A CA 1
ATOM 1790 C C . LYS A 1 217 ? -10.543 -10.134 30.879 1.00 40.72 217 LYS A C 1
ATOM 1792 O O . LYS A 1 217 ? -11.674 -9.727 31.135 1.00 40.72 217 LYS A O 1
ATOM 1797 N N . ARG A 1 218 ? -10.299 -11.279 30.252 1.00 41.09 218 ARG A N 1
ATOM 1798 C CA . ARG A 1 218 ? -11.122 -12.480 30.419 1.00 41.09 218 ARG A CA 1
ATOM 1799 C C . ARG A 1 218 ? -10.192 -13.632 30.748 1.00 41.09 218 ARG A C 1
ATOM 1801 O O . ARG A 1 218 ? -9.128 -13.697 30.098 1.00 41.09 218 ARG A O 1
#

Foldseek 3Di:
DDPPDVVVVVVVVVVVVVVLVCLLLVLLCCCQPDPLNCQLAAPDDAADPLDCLLPLVLLLVLLVCSLCVSVDPDDDPVVNVVSSVSSNVRSNNNNLLNNLQVLLVVLQVVLVVCCVPCVPQDLPDPVSVVVVVVVLVCCVVDVVPPVVSSVVSSVVSLVSCLVSLVSVLPRPSHDPVSSVSSCCRSPVSNVSSVVSVVSSVVSVVVSCVNNVHDRDDD

Secondary structure (DSSP, 8-state):
-----HHHHHHHHHHHHHHHHHHHHHHHHHHHH-HHHHHHHH--S----SSGGG-HHHHHHHHHHHHHGGG-SS--HHHHHHHHHHHHHS-HHHHHHHHHHHHHHHHHHHHHHHHHHHTT--TTSHHHHHHHHHHHHHIIIIIIIIIHHHHHHHHHHHHHHHHHHHHHHT-TTS-HHHHHHHHIIIIIIHHHHHHHHHHHHHHHHHHHHHTT--TT--

Organism: NCBI:txid493475

Sequence (218 aa):
MDTTAPKLREKLENWQQTKTEQLPMVWADLIQLSSELKQGLSANFALVEGNQKDGLIQTKETLNYLLNINQNKHINSAELERHLKSIMNNPLPAKLWLSQLTFTEHLNRSTSWLLQHTNNLQCSSNSSEKKMEYLSNVFQQFFIEKIQPIGSQINHYHYQLSPIFEQLTAQPHLSTSFKEYIKQFNQQGFENYQMAMQQHIQFWQGLFKRCNIKPGKR

Radius of gyration: 25.46 Å; chains: 1; bounding box: 59×29×87 Å

InterPro domains:
  IPR021431 Protein of unknown function DUF3080 [PF11279] (2-215)

pLDDT: mean 91.05, std 11.14, range [40.72, 98.69]